Protein AF-A0AAV0MF66-F1 (afdb_monomer_lite)

Organism: NCBI:txid586396

Sequence (278 aa):
MSTVKPSSSWMAQFKPGERVEVSSNDRGFRGSWYAGTVVRREAKNPNRYVVEYDQLYADESGEKLLQETLDWVQLRPPPPPPEKKVQFKVEDEVEAFYSDGWWEGAIIADHSGGKFAVFLRGFDEEIVLEEKDLRLPVQWEPRFEQFTQGMQVEVLTDEDGLKGAWFAATIIEPSGEDKYLIEYKTLRNDDDTEFLREVIRACNIRPCPPEIIVVDGFKVWDAVDAYYNEGWWVGVIAKSVKHDNLTHRGKSRILDESAAPEASCLHLKVVLKWKTVN

Secondary structure (DSSP, 8-state):
--PPPP------PPPTT-EEEE---STTTTTEEEEEEEEEE-SS-TTEEEEEEEEEESSTTS-SEEEEEEEGGGEEPPPPPPSS-----TT-EEEEEETTEEEEEEEEEEETTTEEEEEETTTTEEEEEEGGGEEPPPP-------PPTT-EEEEE--STTTTTEEEEEEEEEE-SSSEEEEEEEEEE-TTSSSEEEEEEEGGGEEEPPP----TT-PPTT-EEEEEETTEEEEEEEEEEE---SSS---EEEE--TTT--EEEGGGEEE----PPP-

Foldseek 3Di:
DDDDDDDDDDDDDADQQAKKWFQDPDQPRHQWTFIWGFRAADPVDNQWTWTFTPQDAPDPVSPHTDIDIDGVLRIDHDDDDDPDQDDDDFQAFKQFADPRITGTWGFHDDDPPQWTWIQGPSPRDTDIDGVVRIDHDDDDQPPPDDDDFQAWKWFADPDPPRHQFTAIWTFHAADDRFWTWIFTPPDAPPVNPGTDIDIHGNLGIGGDDPPDDHPPFDDAQAFKQFDDPRTTHTWGFNDWDADPDDDGKIWTFTDDPPPTDTGISVRIDHDSPNDDDD

pLDDT: mean 75.4, std 18.62, range [24.8, 97.56]

InterPro domains:
  IPR008395 Agenet-like domain [PF05641] (17-80)
  IPR008395 Agenet-like domain [PF05641] (150-210)
  IPR014002 Agenet domain, plant type [SM00743] (12-83)
  IPR014002 Agenet domain, plant type [SM00743] (86-142)
  IPR014002 Agenet domain, plant type [SM00743] (145-213)
  IPR014002 Agenet domain, plant type [SM00743] (216-276)

Structure (mmCIF, N/CA/C/O backbone):
data_AF-A0AAV0MF66-F1
#
_entry.id   AF-A0AAV0MF66-F1
#
loop_
_atom_site.group_PDB
_atom_site.id
_atom_site.type_symbol
_atom_site.label_atom_id
_atom_site.label_alt_id
_atom_site.label_comp_id
_atom_site.label_asym_id
_atom_site.label_entity_id
_atom_site.label_seq_id
_atom_site.pdbx_PDB_ins_code
_atom_site.Cartn_x
_atom_site.Cartn_y
_atom_site.Cartn_z
_atom_site.occupancy
_atom_site.B_iso_or_equiv
_atom_site.auth_seq_id
_atom_site.auth_comp_id
_atom_site.auth_asym_id
_atom_site.auth_atom_id
_atom_site.pdbx_PDB_model_num
ATOM 1 N N . MET A 1 1 ? -6.177 -21.056 -13.686 1.00 33.53 1 MET A N 1
ATOM 2 C CA . MET A 1 1 ? -4.990 -20.221 -13.405 1.00 33.53 1 MET A CA 1
ATOM 3 C C . MET A 1 1 ? -4.577 -20.529 -11.979 1.00 33.53 1 MET A C 1
ATOM 5 O O . MET A 1 1 ? -5.437 -20.458 -11.112 1.00 33.53 1 MET A O 1
ATOM 9 N N . SER A 1 2 ? -3.346 -20.982 -11.748 1.00 24.80 2 SER A N 1
ATOM 10 C CA . SER A 1 2 ? -2.923 -21.444 -10.419 1.00 24.80 2 SER A CA 1
ATOM 11 C C . SER A 1 2 ? -2.382 -20.277 -9.603 1.00 24.80 2 SER A C 1
ATOM 13 O O . SER A 1 2 ? -1.265 -19.830 -9.845 1.00 24.80 2 SER A O 1
ATOM 15 N N . THR A 1 3 ? -3.165 -19.785 -8.646 1.00 31.72 3 THR A N 1
ATOM 16 C CA . THR A 1 3 ? -2.684 -18.839 -7.636 1.00 31.72 3 THR A CA 1
ATOM 17 C C . THR A 1 3 ? -1.872 -19.585 -6.577 1.00 31.72 3 THR A C 1
ATOM 19 O O . THR A 1 3 ? -2.299 -20.619 -6.058 1.00 31.72 3 THR A O 1
ATOM 22 N N . VAL A 1 4 ? -0.679 -19.077 -6.263 1.00 35.03 4 VAL A N 1
ATOM 23 C CA . VAL A 1 4 ? 0.149 -19.597 -5.167 1.00 35.03 4 VAL A CA 1
ATOM 24 C C . VAL A 1 4 ? -0.458 -19.106 -3.854 1.00 35.03 4 VAL A C 1
ATOM 26 O O . VAL A 1 4 ? -0.533 -17.902 -3.627 1.00 35.03 4 VAL A O 1
ATOM 29 N N . LYS A 1 5 ? -0.912 -20.024 -2.993 1.00 34.53 5 LYS A N 1
ATOM 30 C CA . LYS A 1 5 ? -1.440 -19.677 -1.665 1.00 34.53 5 LYS A CA 1
ATOM 31 C C . LYS A 1 5 ? -0.296 -19.613 -0.644 1.00 34.53 5 LYS A C 1
ATOM 33 O O . LYS A 1 5 ? 0.327 -20.650 -0.412 1.00 34.53 5 LYS A O 1
ATOM 38 N N . PRO A 1 6 ? -0.028 -18.468 0.010 1.00 34.66 6 PRO A N 1
ATOM 39 C CA . PRO A 1 6 ? 0.991 -18.397 1.051 1.00 34.66 6 PRO A CA 1
ATOM 40 C C . PRO A 1 6 ? 0.584 -19.204 2.296 1.00 34.66 6 PRO A C 1
ATOM 42 O O . PRO A 1 6 ? -0.497 -19.028 2.876 1.00 34.66 6 PRO A O 1
ATOM 45 N N . SER A 1 7 ? 1.486 -20.091 2.716 1.00 36.69 7 SER A N 1
ATOM 46 C CA . SER A 1 7 ? 1.333 -20.984 3.868 1.00 36.69 7 SER A CA 1
ATOM 47 C C . SER A 1 7 ? 2.121 -20.483 5.086 1.00 36.69 7 SER A C 1
ATOM 49 O O . SER A 1 7 ? 3.181 -21.017 5.409 1.00 36.69 7 SER A O 1
ATOM 51 N N . SER A 1 8 ? 1.575 -19.503 5.808 1.00 34.75 8 SER A N 1
ATOM 52 C CA . SER A 1 8 ? 1.937 -19.222 7.207 1.00 34.75 8 SER A CA 1
ATOM 53 C C . SER A 1 8 ? 0.800 -18.501 7.945 1.00 34.75 8 SER A C 1
ATOM 55 O O . SER A 1 8 ? 0.203 -17.566 7.412 1.00 34.75 8 SER A O 1
ATOM 57 N N . SER A 1 9 ? 0.481 -18.939 9.166 1.00 36.66 9 SER A N 1
ATOM 58 C CA . SER A 1 9 ? -0.320 -18.144 10.113 1.00 36.66 9 SER A CA 1
ATOM 59 C C . SER A 1 9 ? 0.579 -17.055 10.695 1.00 36.66 9 SER A C 1
ATOM 61 O O . SER A 1 9 ? 1.673 -17.356 11.176 1.00 36.66 9 SER A O 1
ATOM 63 N N . TRP A 1 10 ? 0.129 -15.817 10.495 1.00 33.88 10 TRP A N 1
ATOM 64 C CA . TRP A 1 10 ? 0.592 -14.517 10.989 1.00 33.88 10 TRP A CA 1
ATOM 65 C C . TRP A 1 10 ? -0.215 -13.441 10.219 1.00 33.88 10 TRP A C 1
ATOM 67 O O . TRP A 1 10 ? -0.624 -13.691 9.084 1.00 33.88 10 TRP A O 1
ATOM 77 N N . MET A 1 11 ? -0.471 -12.221 10.695 1.00 42.12 11 MET A N 1
ATOM 78 C CA . MET A 1 11 ? -0.560 -11.725 12.078 1.00 42.12 11 MET A CA 1
ATOM 79 C C . MET A 1 11 ? 0.720 -11.831 12.921 1.00 42.12 11 MET A C 1
ATOM 81 O O . MET A 1 11 ? 0.717 -12.330 14.042 1.00 42.12 11 MET A O 1
ATOM 85 N N . ALA A 1 12 ? 1.823 -11.272 12.430 1.00 49.94 12 ALA A N 1
ATOM 86 C CA . ALA A 1 12 ? 2.717 -10.557 13.326 1.00 49.94 12 ALA A CA 1
ATOM 87 C C . ALA A 1 12 ? 2.689 -9.083 12.938 1.00 49.94 12 ALA A C 1
ATOM 89 O O . ALA A 1 12 ? 2.813 -8.715 11.774 1.00 49.94 12 ALA A O 1
ATOM 90 N N . GLN A 1 13 ? 2.558 -8.245 13.955 1.00 68.94 13 GLN A N 1
ATOM 91 C CA . GLN A 1 13 ? 3.012 -6.864 13.908 1.00 68.94 13 GLN A CA 1
ATOM 92 C C . GLN A 1 13 ? 4.480 -6.870 13.468 1.00 68.94 13 GLN A C 1
ATOM 94 O O . GLN A 1 13 ? 5.275 -7.592 14.080 1.00 68.94 13 GLN A O 1
ATOM 99 N N . PHE A 1 14 ? 4.833 -6.092 12.440 1.00 79.88 14 PHE A N 1
ATOM 100 C CA . PHE A 1 14 ? 6.206 -6.061 11.938 1.00 79.88 14 PHE A CA 1
ATOM 101 C C . PHE A 1 14 ? 7.187 -5.721 13.064 1.00 79.88 14 PHE A C 1
ATOM 103 O O . PHE A 1 14 ? 6.977 -4.788 13.850 1.00 79.88 14 PHE A O 1
ATOM 110 N N . LYS A 1 15 ? 8.262 -6.495 13.162 1.00 86.62 15 LYS A N 1
ATOM 111 C CA . LYS A 1 15 ? 9.249 -6.358 14.233 1.00 86.62 15 LYS A CA 1
ATOM 112 C C . LYS A 1 15 ? 10.321 -5.333 13.847 1.00 86.62 15 LYS A C 1
ATOM 114 O O . LYS A 1 15 ? 10.618 -5.171 12.667 1.00 86.62 15 LYS A O 1
ATOM 119 N N . PRO A 1 16 ? 10.953 -4.657 14.822 1.00 93.12 16 PRO A N 1
ATOM 120 C CA . PRO A 1 16 ? 12.176 -3.901 14.567 1.00 93.12 16 PRO A CA 1
ATOM 121 C C . PRO A 1 16 ? 13.217 -4.761 13.828 1.00 93.12 16 PRO A C 1
ATOM 123 O O . PRO A 1 16 ? 13.516 -5.873 14.266 1.00 93.12 16 PRO A O 1
ATOM 126 N N . GLY A 1 17 ? 13.749 -4.251 12.717 1.00 94.38 17 GLY A N 1
ATOM 127 C CA . GLY A 1 17 ? 14.664 -4.955 11.812 1.00 94.38 17 GLY A CA 1
ATOM 128 C C . GLY A 1 17 ? 13.990 -5.804 10.724 1.00 94.38 17 GLY A C 1
ATOM 129 O O . GLY A 1 17 ? 14.691 -6.407 9.914 1.00 94.38 17 GLY A O 1
ATOM 130 N N . GLU A 1 18 ? 12.658 -5.875 10.676 1.00 93.06 18 GLU A N 1
ATOM 131 C CA . GLU A 1 18 ? 11.933 -6.605 9.634 1.00 93.06 18 GLU A CA 1
ATOM 132 C C . GLU A 1 18 ? 11.867 -5.795 8.331 1.00 93.06 18 GLU A C 1
ATOM 134 O O . GLU A 1 18 ? 11.598 -4.591 8.346 1.00 93.06 18 GLU A O 1
ATOM 139 N N . ARG A 1 19 ? 12.126 -6.455 7.195 1.00 94.19 19 ARG A N 1
ATOM 140 C CA . ARG A 1 19 ? 12.013 -5.840 5.866 1.00 94.19 19 ARG A CA 1
ATOM 141 C C . ARG A 1 19 ? 10.547 -5.714 5.480 1.00 94.19 19 ARG A C 1
ATOM 143 O O . ARG A 1 19 ? 9.772 -6.643 5.691 1.00 94.19 19 ARG A O 1
ATOM 150 N N . VAL A 1 20 ? 10.206 -4.590 4.870 1.00 92.38 20 VAL A N 1
ATOM 151 C CA . VAL A 1 20 ? 8.870 -4.270 4.366 1.00 92.38 20 VAL A CA 1
ATOM 152 C C . VAL A 1 20 ? 8.975 -3.579 3.014 1.00 92.38 20 VAL A C 1
ATOM 154 O O . VAL A 1 20 ? 10.029 -3.075 2.628 1.00 92.38 20 VAL A O 1
ATOM 157 N N . GLU A 1 21 ? 7.862 -3.535 2.302 1.00 92.44 21 GLU A N 1
ATOM 158 C CA . GLU A 1 21 ? 7.641 -2.614 1.203 1.00 92.44 21 GLU A CA 1
ATOM 159 C C . GLU A 1 21 ? 6.555 -1.612 1.600 1.00 92.44 21 GLU A C 1
ATOM 161 O O . GLU A 1 21 ? 5.562 -1.975 2.237 1.00 92.44 21 GLU A O 1
ATOM 166 N N . VAL A 1 22 ? 6.758 -0.355 1.218 1.00 90.00 22 VAL A N 1
ATOM 167 C CA . VAL A 1 22 ? 5.941 0.798 1.590 1.00 90.00 22 VAL A CA 1
ATOM 168 C C . VAL A 1 22 ? 5.209 1.345 0.371 1.00 90.00 22 VAL A C 1
ATOM 170 O O . VAL A 1 22 ? 5.852 1.707 -0.614 1.00 90.00 22 VAL A O 1
ATOM 173 N N . SER A 1 23 ? 3.888 1.491 0.459 1.00 85.19 23 SER A N 1
ATOM 174 C CA . SER A 1 23 ? 3.100 2.272 -0.499 1.00 85.19 23 SER A CA 1
ATOM 175 C C . SER A 1 23 ? 2.870 3.694 0.013 1.00 85.19 23 SER A C 1
ATOM 177 O O . SER A 1 23 ? 2.295 3.880 1.095 1.00 85.19 23 SER A O 1
ATOM 179 N N . SER A 1 24 ? 3.214 4.702 -0.790 1.00 72.31 24 SER A N 1
ATOM 180 C CA . SER A 1 24 ? 2.738 6.068 -0.552 1.00 72.31 24 SER A CA 1
ATOM 181 C C . SER A 1 24 ? 1.447 6.338 -1.329 1.00 72.31 24 SER A C 1
ATOM 183 O O . SER A 1 24 ? 1.251 5.889 -2.458 1.00 72.31 24 SER A O 1
ATOM 185 N N . ASN A 1 25 ? 0.544 7.094 -0.703 1.00 61.22 25 ASN A N 1
ATOM 186 C CA . ASN A 1 25 ? -0.670 7.600 -1.346 1.00 61.22 25 ASN A CA 1
ATOM 187 C C . ASN A 1 25 ? -0.465 8.987 -1.979 1.00 61.22 25 ASN A C 1
ATOM 189 O O . ASN A 1 25 ? -1.404 9.534 -2.578 1.00 61.22 25 ASN A O 1
ATOM 193 N N . ASP A 1 26 ? 0.744 9.541 -1.860 1.00 62.06 26 ASP A N 1
ATOM 194 C CA . ASP A 1 26 ? 1.116 10.825 -2.433 1.00 62.06 26 ASP A CA 1
ATOM 195 C C . ASP A 1 26 ? 1.091 10.785 -3.958 1.00 62.06 26 ASP A C 1
ATOM 197 O O . ASP A 1 26 ? 1.338 9.773 -4.625 1.00 62.06 26 ASP A O 1
ATOM 201 N N . ARG A 1 27 ? 0.756 11.933 -4.540 1.00 57.44 27 ARG A N 1
ATOM 202 C CA . ARG A 1 27 ? 0.659 12.077 -5.986 1.00 57.44 27 ARG A CA 1
ATOM 203 C C . ARG A 1 27 ? 2.041 11.900 -6.616 1.00 57.44 27 ARG A C 1
ATOM 205 O O . ARG A 1 27 ? 2.977 12.602 -6.261 1.00 57.44 27 ARG A O 1
ATOM 212 N N . GLY A 1 28 ? 2.125 11.005 -7.597 1.00 64.94 28 GLY A N 1
ATOM 213 C CA . GLY A 1 28 ? 3.388 10.609 -8.225 1.00 64.94 28 GLY A CA 1
ATOM 214 C C . GLY A 1 28 ? 4.026 9.367 -7.602 1.00 64.94 28 GLY A C 1
ATOM 215 O O . GLY A 1 28 ? 4.953 8.847 -8.198 1.00 64.94 28 GLY A O 1
ATOM 216 N N . PHE A 1 29 ? 3.501 8.859 -6.478 1.00 67.31 29 PHE A N 1
ATOM 217 C CA . PHE A 1 29 ? 3.945 7.615 -5.828 1.00 67.31 29 PHE A CA 1
ATOM 218 C C . PHE A 1 29 ? 2.833 6.554 -5.703 1.00 67.31 29 PHE A C 1
ATOM 220 O O . PHE A 1 29 ? 3.065 5.437 -5.251 1.00 67.31 29 PHE A O 1
ATOM 227 N N . ARG A 1 30 ? 1.604 6.865 -6.135 1.00 68.19 30 ARG A N 1
ATOM 228 C CA . ARG A 1 30 ? 0.496 5.899 -6.137 1.00 68.19 30 ARG A CA 1
ATOM 229 C C . ARG A 1 30 ? 0.779 4.718 -7.062 1.00 68.19 30 ARG A C 1
ATOM 231 O O . ARG A 1 30 ? 1.101 4.902 -8.231 1.00 68.19 30 ARG A O 1
ATOM 238 N N . GLY A 1 31 ? 0.557 3.512 -6.544 1.00 70.19 31 GLY A N 1
ATOM 239 C CA . GLY A 1 31 ? 0.809 2.266 -7.270 1.00 70.19 31 GLY A CA 1
ATOM 240 C C . GLY A 1 31 ? 2.266 1.803 -7.225 1.00 70.19 31 GLY A C 1
ATOM 241 O O . GLY A 1 31 ? 2.583 0.826 -7.905 1.00 70.19 31 GLY A O 1
ATOM 242 N N . SER A 1 32 ? 3.125 2.466 -6.437 1.00 84.12 32 SER A N 1
ATOM 243 C CA . SER A 1 32 ? 4.485 2.012 -6.156 1.00 84.12 32 SER A CA 1
ATOM 244 C C . SER A 1 32 ? 4.630 1.356 -4.784 1.00 84.12 32 SER A C 1
ATOM 246 O O . SER A 1 32 ? 3.849 1.600 -3.858 1.00 84.12 32 SER A O 1
ATOM 248 N N . TRP A 1 33 ? 5.674 0.538 -4.668 1.00 89.62 33 TRP A N 1
ATOM 249 C CA . TRP A 1 33 ? 6.116 -0.101 -3.437 1.00 89.62 33 TRP A CA 1
ATOM 250 C C . TRP A 1 33 ? 7.629 0.072 -3.268 1.00 89.62 33 TRP A C 1
ATOM 252 O O . TRP A 1 33 ? 8.415 -0.512 -4.015 1.00 89.62 33 TRP A O 1
ATOM 262 N N . TYR A 1 34 ? 8.039 0.878 -2.289 1.00 92.00 34 TYR A N 1
ATOM 263 C CA . TYR A 1 34 ? 9.443 1.151 -1.968 1.00 92.00 34 TYR A CA 1
ATOM 264 C C . TYR A 1 34 ? 9.955 0.213 -0.881 1.00 92.00 34 TYR A C 1
ATOM 266 O O . TYR A 1 34 ? 9.288 0.015 0.131 1.00 92.00 34 TYR A O 1
ATOM 274 N N . ALA A 1 35 ? 11.147 -0.352 -1.059 1.00 94.75 35 ALA A N 1
ATOM 275 C CA . ALA A 1 35 ? 11.742 -1.224 -0.052 1.00 94.75 35 ALA A CA 1
ATOM 276 C C . ALA A 1 35 ? 12.215 -0.426 1.180 1.00 94.75 35 ALA A C 1
ATOM 278 O O . ALA A 1 35 ? 12.732 0.688 1.055 1.00 94.75 35 ALA A O 1
ATOM 279 N N . GLY A 1 36 ? 12.043 -1.004 2.367 1.00 95.94 36 GLY A N 1
ATOM 280 C CA . GLY A 1 36 ? 12.482 -0.418 3.628 1.00 95.94 36 GLY A CA 1
ATOM 281 C C . GLY A 1 36 ? 12.598 -1.433 4.764 1.00 95.94 36 GLY A C 1
ATOM 282 O O . GLY A 1 36 ? 12.339 -2.632 4.612 1.00 95.94 36 GLY A O 1
ATOM 283 N N . THR A 1 37 ? 12.968 -0.930 5.937 1.00 96.88 37 THR A N 1
ATOM 284 C CA . THR A 1 37 ? 13.162 -1.697 7.169 1.00 96.88 37 THR A CA 1
ATOM 285 C C . THR A 1 37 ? 12.416 -1.040 8.328 1.00 96.88 37 THR A C 1
ATOM 287 O O . THR A 1 37 ? 12.533 0.162 8.569 1.00 96.88 37 THR A O 1
ATOM 290 N N . VAL A 1 38 ? 11.642 -1.820 9.084 1.00 96.00 38 VAL A N 1
ATOM 291 C CA . VAL A 1 38 ? 10.906 -1.319 10.252 1.00 96.00 38 VAL A CA 1
ATOM 292 C C . VAL A 1 38 ? 11.886 -0.977 11.369 1.00 96.00 38 VAL A C 1
ATOM 294 O O . VAL A 1 38 ? 12.543 -1.848 11.933 1.00 96.00 38 VAL A O 1
ATOM 297 N N . VAL A 1 39 ? 11.956 0.301 11.735 1.00 96.56 39 VAL A N 1
ATOM 298 C CA . VAL A 1 39 ? 12.796 0.799 12.830 1.00 96.56 39 VAL A CA 1
ATOM 299 C C . VAL A 1 39 ? 12.143 0.485 14.174 1.00 96.56 39 VAL A C 1
ATOM 301 O O . VAL A 1 39 ? 12.789 -0.013 15.094 1.00 96.56 39 VAL A O 1
ATOM 304 N N . ARG A 1 40 ? 10.847 0.796 14.307 1.00 93.00 40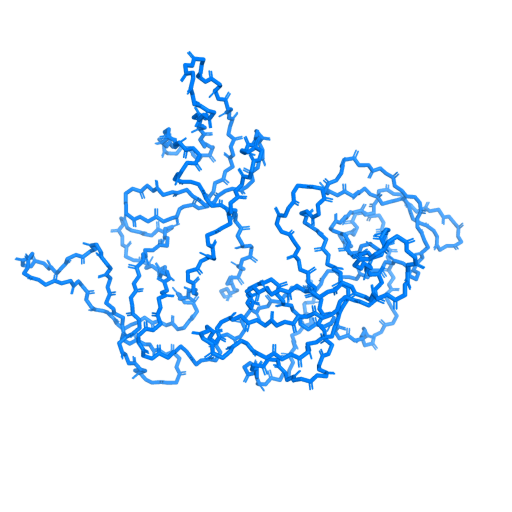 ARG A N 1
ATOM 305 C CA . ARG A 1 40 ? 10.056 0.576 15.530 1.00 93.00 40 ARG A CA 1
ATOM 306 C C . ARG A 1 40 ? 8.564 0.785 15.293 1.00 93.00 40 ARG A C 1
ATOM 308 O O . ARG A 1 40 ? 8.168 1.540 14.413 1.00 93.00 40 ARG A O 1
ATOM 315 N N . ARG A 1 41 ? 7.735 0.233 16.175 1.00 88.62 41 ARG A N 1
ATOM 316 C CA . ARG A 1 41 ? 6.319 0.613 16.309 1.00 88.62 41 ARG A CA 1
ATOM 317 C C . ARG A 1 41 ? 6.181 1.972 17.017 1.00 88.62 41 ARG A C 1
ATOM 319 O O . ARG A 1 41 ? 7.056 2.365 17.797 1.00 88.62 41 ARG A O 1
ATOM 326 N N . GLU A 1 42 ? 5.110 2.716 16.760 1.00 86.19 42 GLU A N 1
ATOM 327 C CA . GLU A 1 42 ? 4.802 3.949 17.493 1.00 86.19 42 GLU A CA 1
ATOM 328 C C . GLU A 1 42 ? 4.136 3.637 18.845 1.00 86.19 42 GLU A C 1
ATOM 330 O O . GLU A 1 42 ? 3.174 2.881 18.932 1.00 86.19 42 GLU A O 1
ATOM 335 N N . ALA A 1 43 ? 4.642 4.238 19.928 1.00 77.75 43 ALA A N 1
ATOM 336 C CA . ALA A 1 43 ? 4.164 3.954 21.286 1.00 77.75 43 ALA A CA 1
ATOM 337 C C . ALA A 1 43 ? 2.773 4.543 21.597 1.00 77.75 43 ALA A C 1
ATOM 339 O O . ALA A 1 43 ? 2.092 4.056 22.494 1.00 77.75 43 ALA A O 1
ATOM 340 N N . LYS A 1 44 ? 2.367 5.608 20.889 1.00 76.25 44 LYS A N 1
ATOM 341 C CA . LYS A 1 44 ? 1.069 6.284 21.083 1.00 76.25 44 LYS A CA 1
ATOM 342 C C . LYS A 1 44 ? -0.039 5.736 20.187 1.00 76.25 44 LYS A C 1
ATOM 344 O O . LYS A 1 44 ? -1.197 5.776 20.583 1.00 76.25 44 LYS A O 1
ATOM 349 N N . ASN A 1 45 ? 0.312 5.253 18.996 1.00 71.12 45 ASN A N 1
ATOM 350 C CA . ASN A 1 45 ? -0.618 4.640 18.061 1.00 71.12 45 ASN A CA 1
ATOM 351 C C . ASN A 1 45 ? -0.048 3.283 17.608 1.00 71.12 45 ASN A C 1
ATOM 353 O O . ASN A 1 45 ? 0.851 3.256 16.766 1.00 71.12 45 ASN A O 1
ATOM 357 N N . PRO A 1 46 ? -0.560 2.153 18.127 1.00 70.00 46 PRO A N 1
ATOM 358 C CA . PRO A 1 46 ? -0.067 0.828 17.764 1.00 70.00 46 PRO A CA 1
ATOM 359 C C . PRO A 1 46 ? -0.346 0.454 16.295 1.00 70.00 46 PRO A C 1
ATOM 361 O O . PRO A 1 46 ? 0.207 -0.533 15.811 1.00 70.00 46 PRO A O 1
ATOM 364 N N . ASN A 1 47 ? -1.149 1.220 15.558 1.00 69.38 47 ASN A N 1
ATOM 365 C CA . ASN A 1 47 ? -1.356 1.000 14.127 1.00 69.38 47 ASN A CA 1
ATOM 366 C C . ASN A 1 47 ? -0.265 1.651 13.262 1.00 69.38 47 ASN A C 1
ATOM 368 O O . ASN A 1 47 ? -0.278 1.468 12.052 1.00 69.38 47 ASN A O 1
ATOM 372 N N . ARG A 1 48 ? 0.693 2.382 13.852 1.00 81.12 48 ARG A N 1
ATOM 373 C CA . ARG A 1 48 ? 1.752 3.079 13.111 1.00 81.12 48 ARG A CA 1
ATOM 374 C C . ARG A 1 48 ? 3.143 2.528 13.395 1.00 81.12 48 ARG A C 1
ATOM 376 O O . ARG A 1 48 ? 3.467 2.118 14.513 1.00 81.12 48 ARG A O 1
ATOM 383 N N . TYR A 1 49 ? 3.981 2.568 12.369 1.00 87.88 49 TYR A N 1
ATOM 384 C CA . TYR A 1 49 ? 5.361 2.100 12.380 1.00 87.88 49 TYR A CA 1
ATOM 385 C C . TYR A 1 49 ? 6.269 3.191 11.822 1.00 87.88 49 TYR A C 1
ATOM 387 O O . TYR A 1 49 ? 5.892 3.923 10.914 1.00 87.88 49 TYR A O 1
ATOM 395 N N . VAL A 1 50 ? 7.478 3.291 12.364 1.00 94.69 50 VAL A N 1
ATOM 396 C CA . VAL A 1 50 ? 8.563 4.043 11.738 1.00 94.69 50 VAL A CA 1
ATOM 397 C C . VAL A 1 50 ? 9.329 3.084 10.846 1.00 94.69 50 VAL A C 1
ATOM 399 O O . VAL A 1 50 ? 9.828 2.069 11.339 1.00 94.69 50 VAL A O 1
ATOM 402 N N . VAL A 1 51 ? 9.418 3.411 9.563 1.00 95.81 51 VAL A N 1
ATOM 403 C CA . VAL A 1 51 ? 10.178 2.662 8.557 1.00 95.81 51 VAL A CA 1
ATOM 404 C C . VAL A 1 51 ? 11.290 3.553 8.033 1.00 95.81 51 VAL A C 1
ATOM 406 O O . VAL A 1 51 ? 11.067 4.739 7.801 1.00 95.81 51 VAL A O 1
ATOM 409 N N . GLU A 1 52 ? 12.477 2.982 7.881 1.00 96.94 52 GLU A N 1
ATOM 410 C CA . GLU A 1 52 ? 13.599 3.572 7.158 1.00 96.94 52 GLU A CA 1
ATOM 411 C C . GLU A 1 52 ? 13.600 2.996 5.741 1.00 96.94 52 GLU A C 1
ATOM 413 O O . GLU A 1 52 ? 13.561 1.776 5.580 1.00 96.94 52 GLU A O 1
ATOM 418 N N . TYR A 1 53 ? 13.571 3.848 4.721 1.00 95.31 53 TYR A N 1
ATOM 419 C CA . TYR A 1 53 ? 13.601 3.411 3.324 1.00 95.31 53 TYR A CA 1
ATOM 420 C C . TYR A 1 53 ? 15.010 2.957 2.933 1.00 95.31 53 TYR A C 1
ATOM 422 O O . TYR A 1 53 ? 15.986 3.570 3.349 1.00 95.31 53 TYR A O 1
ATOM 430 N N . ASP A 1 54 ? 15.129 1.933 2.085 1.00 93.31 54 ASP A N 1
ATOM 431 C CA . ASP A 1 54 ? 16.435 1.362 1.722 1.00 93.31 54 ASP A CA 1
ATOM 432 C C . ASP A 1 54 ? 17.242 2.256 0.753 1.00 93.31 54 ASP A C 1
ATOM 434 O O . ASP A 1 54 ? 18.467 2.163 0.709 1.00 93.31 54 ASP A O 1
ATOM 438 N N . GLN A 1 55 ? 16.562 3.091 -0.049 1.00 88.44 55 GLN A N 1
ATOM 439 C CA . GLN A 1 55 ? 17.167 3.896 -1.131 1.00 88.44 55 GLN A CA 1
ATOM 440 C C . GLN A 1 55 ? 16.620 5.336 -1.242 1.00 88.44 55 GLN A C 1
ATOM 442 O O . GLN A 1 55 ? 16.963 6.053 -2.179 1.00 88.44 55 GLN A O 1
ATOM 447 N N . LEU A 1 56 ? 15.769 5.780 -0.308 1.00 87.44 56 LEU A N 1
ATOM 448 C CA . LEU A 1 56 ? 15.311 7.176 -0.244 1.00 87.44 56 LEU A CA 1
ATOM 449 C C . LEU A 1 56 ? 16.047 7.895 0.885 1.00 87.44 56 LEU A C 1
ATOM 451 O O . LEU A 1 56 ? 16.233 7.325 1.959 1.00 87.44 56 LEU A O 1
ATOM 455 N N . TYR A 1 57 ? 16.431 9.151 0.662 1.00 89.50 57 TYR A N 1
ATOM 456 C CA . TYR A 1 57 ? 17.285 9.917 1.571 1.00 89.50 57 TYR A CA 1
ATOM 457 C C . TYR A 1 57 ? 16.553 11.125 2.167 1.00 89.50 57 TYR A C 1
ATOM 459 O O . TYR A 1 57 ? 15.702 11.739 1.527 1.00 89.50 57 TYR A O 1
ATOM 467 N N . ALA A 1 58 ? 16.881 11.455 3.416 1.00 88.69 58 ALA A N 1
ATOM 468 C CA . ALA A 1 58 ? 16.354 12.612 4.140 1.00 88.69 58 ALA A CA 1
ATOM 469 C C . ALA A 1 58 ? 17.100 13.921 3.816 1.00 88.69 58 ALA A C 1
ATOM 471 O O . ALA A 1 58 ? 16.658 14.993 4.232 1.00 88.69 58 ALA A O 1
ATOM 472 N N . ASP A 1 59 ? 18.240 13.831 3.128 1.00 88.06 59 ASP A N 1
ATOM 473 C CA . ASP A 1 59 ? 19.104 14.945 2.751 1.00 88.06 59 ASP A CA 1
ATOM 474 C C . ASP A 1 59 ? 19.642 14.790 1.321 1.00 88.06 59 ASP A C 1
ATOM 476 O O . ASP A 1 59 ? 19.724 13.689 0.779 1.00 88.06 59 ASP A O 1
ATOM 480 N N . GLU A 1 60 ? 20.025 15.916 0.713 1.00 86.94 60 GLU A N 1
ATOM 481 C CA . GLU A 1 60 ? 20.607 15.975 -0.638 1.00 86.94 60 GLU A CA 1
ATOM 482 C C . GLU A 1 60 ? 22.022 15.369 -0.708 1.00 86.94 60 GLU A C 1
ATOM 484 O O . GLU A 1 60 ? 22.524 15.088 -1.795 1.00 86.94 60 GLU A O 1
ATOM 489 N N . SER A 1 61 ? 22.678 15.169 0.440 1.00 87.88 61 SER A N 1
ATOM 490 C CA . SER A 1 61 ? 23.999 14.541 0.546 1.00 87.88 61 SER A CA 1
ATOM 491 C C . SER A 1 61 ? 23.971 13.018 0.387 1.00 87.88 61 SER A C 1
ATOM 493 O O . SER A 1 61 ? 25.009 12.430 0.091 1.00 87.88 61 SER A O 1
ATOM 495 N N . GLY A 1 62 ? 22.813 12.375 0.571 1.00 87.62 62 GLY A N 1
ATOM 496 C CA . GLY A 1 62 ? 22.691 10.918 0.548 1.00 87.62 62 GLY A CA 1
ATOM 497 C C . GLY A 1 62 ? 23.323 10.223 1.761 1.00 87.62 62 GLY A C 1
ATOM 498 O O . GLY A 1 62 ? 23.629 9.034 1.695 1.00 87.62 62 GLY A O 1
ATOM 499 N N . GLU A 1 63 ? 23.549 10.943 2.867 1.00 87.75 63 GLU A N 1
ATOM 500 C CA . GLU A 1 63 ? 24.185 10.381 4.069 1.00 87.75 63 GLU A CA 1
ATOM 501 C C . GLU A 1 63 ? 23.169 9.746 5.022 1.00 87.75 63 GLU A C 1
ATOM 503 O O . GLU A 1 63 ? 23.483 8.765 5.702 1.00 87.75 63 GLU A O 1
ATOM 508 N N . LYS A 1 64 ? 21.941 10.276 5.069 1.00 90.44 64 LYS A N 1
ATOM 509 C CA . LYS A 1 64 ? 20.879 9.777 5.942 1.00 90.44 64 LYS A CA 1
ATOM 510 C C . LYS A 1 64 ? 19.694 9.260 5.137 1.00 90.44 64 LYS A C 1
ATOM 512 O O . LYS A 1 64 ? 19.086 10.000 4.367 1.00 90.44 64 LYS A O 1
ATOM 517 N N . LEU A 1 65 ? 19.312 8.010 5.380 1.00 94.25 65 LEU A N 1
ATOM 518 C CA . LEU A 1 65 ? 18.088 7.435 4.825 1.00 94.25 65 LEU A CA 1
ATOM 519 C C . LEU A 1 65 ? 16.837 8.125 5.394 1.00 94.25 65 LEU A C 1
ATOM 521 O O . LEU A 1 65 ? 16.811 8.615 6.530 1.00 94.25 65 LEU A O 1
ATOM 525 N N . LEU A 1 66 ? 15.793 8.190 4.575 1.00 94.12 66 LEU A N 1
ATOM 526 C CA . LEU A 1 66 ? 14.501 8.745 4.945 1.00 94.12 66 LEU A CA 1
ATOM 527 C C . LEU A 1 66 ? 13.818 7.813 5.951 1.00 94.12 66 LEU A C 1
ATOM 529 O O . LEU A 1 66 ? 13.665 6.621 5.696 1.00 94.12 66 LEU A O 1
ATOM 533 N N . GLN A 1 67 ? 13.369 8.374 7.076 1.00 95.19 67 GLN A N 1
ATOM 534 C CA . GLN A 1 67 ? 12.482 7.689 8.014 1.00 95.19 67 GLN A CA 1
ATOM 535 C C . GLN A 1 67 ? 11.106 8.344 8.012 1.00 95.19 67 GLN A C 1
ATOM 537 O O . GLN A 1 67 ? 10.996 9.558 8.195 1.00 95.19 67 GLN A O 1
ATOM 542 N N . GLU A 1 68 ? 10.059 7.536 7.891 1.00 92.38 68 GLU A N 1
ATOM 543 C CA . GLU A 1 68 ? 8.672 7.996 7.873 1.00 92.38 68 GLU A CA 1
ATOM 544 C C . GLU A 1 68 ? 7.819 7.220 8.881 1.00 92.38 68 GLU A C 1
ATOM 546 O O . GLU A 1 68 ? 8.069 6.047 9.154 1.00 92.38 68 GLU A O 1
ATOM 551 N N . THR A 1 69 ? 6.817 7.883 9.473 1.00 90.94 69 THR A N 1
ATOM 552 C CA . THR A 1 69 ? 5.867 7.234 10.392 1.00 90.94 69 THR A CA 1
ATOM 553 C C . THR A 1 69 ? 4.569 6.902 9.665 1.00 90.94 69 THR A C 1
ATOM 555 O O . THR A 1 69 ? 3.651 7.723 9.591 1.00 90.94 69 THR A O 1
ATOM 558 N N . LEU A 1 70 ? 4.509 5.684 9.152 1.00 85.50 70 LEU A N 1
ATOM 559 C CA . LEU A 1 70 ? 3.469 5.177 8.266 1.00 85.50 70 LEU A CA 1
ATOM 560 C C . LEU A 1 70 ? 2.398 4.424 9.058 1.00 85.50 70 LEU A C 1
ATOM 562 O O . LEU A 1 70 ? 2.671 3.890 10.138 1.00 85.50 70 LEU A O 1
ATOM 566 N N . ASP A 1 71 ? 1.179 4.369 8.527 1.00 76.25 71 ASP A N 1
ATOM 567 C CA . ASP A 1 71 ? 0.166 3.439 9.033 1.00 76.25 71 ASP A CA 1
ATOM 568 C C . ASP A 1 71 ? 0.441 2.018 8.518 1.00 76.25 71 ASP A C 1
ATOM 570 O O . ASP A 1 71 ? 0.986 1.833 7.431 1.00 76.25 71 ASP A O 1
ATOM 574 N N . TRP A 1 72 ? 0.077 1.001 9.297 1.00 73.56 72 TRP A N 1
ATOM 575 C CA . TRP A 1 72 ? 0.307 -0.403 8.960 1.00 73.56 72 TRP A CA 1
ATOM 576 C C . TRP A 1 72 ? -0.316 -0.796 7.608 1.00 73.56 72 TRP A C 1
ATOM 578 O O . TRP A 1 72 ? 0.251 -1.648 6.932 1.00 73.56 72 TRP A O 1
ATOM 588 N N . VAL A 1 73 ? -1.415 -0.150 7.175 1.00 71.44 73 VAL A N 1
ATOM 589 C CA . VAL A 1 73 ? -2.024 -0.395 5.847 1.00 71.44 73 VAL A CA 1
ATOM 590 C C . VAL A 1 73 ? -1.090 -0.070 4.682 1.00 71.44 73 VAL A C 1
ATOM 592 O O . VAL A 1 73 ? -1.294 -0.566 3.578 1.00 71.44 73 VAL A O 1
ATOM 595 N N . GLN A 1 74 ? -0.099 0.796 4.908 1.00 78.88 74 GLN A N 1
ATOM 596 C CA . GLN A 1 74 ? 0.872 1.213 3.899 1.00 78.88 74 GLN A CA 1
ATOM 597 C C . GLN A 1 74 ? 2.045 0.237 3.789 1.00 78.88 74 GLN A C 1
ATOM 599 O O . GLN A 1 74 ? 2.934 0.459 2.972 1.00 78.88 74 GLN A O 1
ATOM 604 N N . LEU A 1 75 ? 2.079 -0.803 4.628 1.00 83.19 75 LEU A N 1
ATOM 605 C CA . LEU A 1 75 ? 3.180 -1.746 4.739 1.00 83.19 75 LEU A CA 1
ATOM 606 C C . LEU A 1 75 ? 2.742 -3.143 4.312 1.00 83.19 75 LEU A C 1
ATOM 608 O O . LEU A 1 75 ? 1.716 -3.660 4.752 1.00 83.19 75 LEU A O 1
ATOM 612 N N . ARG A 1 76 ? 3.588 -3.800 3.525 1.00 85.56 76 ARG A N 1
ATOM 613 C CA . ARG A 1 76 ? 3.503 -5.236 3.244 1.00 85.56 76 ARG A CA 1
ATOM 614 C C . ARG A 1 76 ? 4.875 -5.881 3.437 1.00 85.56 76 ARG A C 1
ATOM 616 O O . ARG A 1 76 ? 5.881 -5.191 3.287 1.00 85.56 76 ARG A O 1
ATOM 623 N N . PRO A 1 77 ? 4.975 -7.176 3.762 1.00 85.69 77 PRO A N 1
ATOM 624 C CA . PRO A 1 77 ? 6.257 -7.864 3.667 1.00 85.69 77 PRO A CA 1
ATOM 625 C C . PRO A 1 77 ? 6.709 -7.961 2.191 1.00 85.69 77 PRO A C 1
ATOM 627 O O . PRO A 1 77 ? 5.872 -7.881 1.289 1.00 85.69 77 PRO A O 1
ATOM 630 N N . PRO A 1 78 ? 8.011 -8.144 1.907 1.00 85.62 78 PRO A N 1
ATOM 631 C CA . PRO A 1 78 ? 8.496 -8.393 0.552 1.00 85.62 78 PRO A CA 1
ATOM 632 C C . PRO A 1 78 ? 7.885 -9.677 -0.030 1.00 85.62 78 PRO A C 1
ATOM 634 O O . PRO A 1 78 ? 7.645 -10.630 0.722 1.00 85.62 78 PRO A O 1
ATOM 637 N N . PRO A 1 79 ? 7.648 -9.755 -1.353 1.00 82.94 79 PRO A N 1
ATOM 638 C CA . PRO A 1 79 ? 7.087 -10.952 -1.968 1.00 82.94 79 PRO A CA 1
ATOM 639 C C . PRO A 1 79 ? 7.985 -12.172 -1.747 1.00 82.94 79 PRO A C 1
ATOM 641 O O . PRO A 1 79 ? 9.215 -12.054 -1.804 1.00 82.94 79 PRO A O 1
ATOM 644 N N . PRO A 1 80 ? 7.395 -13.359 -1.511 1.00 79.00 80 PRO A N 1
ATOM 645 C CA . PRO A 1 80 ? 8.171 -14.580 -1.389 1.00 79.00 80 PRO A CA 1
ATOM 646 C C . PRO A 1 80 ? 8.945 -14.835 -2.694 1.00 79.00 80 PRO A C 1
ATOM 648 O O . PRO A 1 80 ? 8.397 -14.609 -3.778 1.00 79.00 80 PRO A O 1
ATOM 651 N N . PRO A 1 81 ? 10.193 -15.337 -2.625 1.00 77.81 81 PRO A N 1
ATOM 652 C CA . PRO A 1 81 ? 10.929 -15.741 -3.816 1.00 77.81 81 PRO A CA 1
ATOM 653 C C . PRO A 1 81 ? 10.109 -16.743 -4.645 1.00 77.81 81 PRO A C 1
ATOM 655 O O . PRO A 1 81 ? 9.534 -17.672 -4.070 1.00 77.81 81 PRO A O 1
ATOM 658 N N . PRO A 1 82 ? 10.039 -16.592 -5.978 1.00 75.88 82 PRO A N 1
ATOM 659 C CA . PRO A 1 82 ? 9.234 -17.481 -6.803 1.00 75.88 82 PRO A CA 1
ATOM 660 C C . PRO A 1 82 ? 9.817 -18.902 -6.787 1.00 75.88 82 PRO A C 1
ATOM 662 O O . PRO A 1 82 ? 11.002 -19.102 -7.048 1.00 75.88 82 PRO A O 1
ATOM 665 N N . GLU A 1 83 ? 8.973 -19.908 -6.527 1.00 75.69 83 GLU A N 1
ATOM 666 C CA . GLU A 1 83 ? 9.381 -21.326 -6.438 1.00 75.69 83 GLU A CA 1
ATOM 667 C C . GLU A 1 83 ? 10.028 -21.870 -7.726 1.00 75.69 83 GLU A C 1
ATOM 669 O O . GLU A 1 83 ? 10.709 -22.897 -7.717 1.00 75.69 83 GLU A O 1
ATOM 674 N N . LYS A 1 84 ? 9.767 -21.212 -8.859 1.00 80.69 84 LYS A N 1
ATOM 675 C CA . LYS A 1 84 ? 10.265 -21.554 -10.194 1.00 80.69 84 LYS A CA 1
ATOM 676 C C . LYS A 1 84 ? 10.627 -20.273 -10.927 1.00 80.69 84 LYS A C 1
ATOM 678 O O . LYS A 1 84 ? 10.012 -19.235 -10.690 1.00 80.69 84 LYS A O 1
ATOM 683 N N . LYS A 1 85 ? 11.570 -20.359 -11.871 1.00 82.38 85 LYS A N 1
ATOM 684 C CA . LYS A 1 85 ? 11.866 -19.236 -12.765 1.00 82.38 85 LYS A CA 1
ATOM 685 C C . LYS A 1 85 ? 10.586 -18.833 -13.511 1.00 82.38 85 LYS A C 1
ATOM 687 O O . LYS A 1 85 ? 9.976 -19.673 -14.175 1.00 82.38 85 LYS A O 1
ATOM 692 N N . VAL A 1 86 ? 10.192 -17.569 -13.379 1.00 86.62 86 VAL A N 1
ATOM 693 C CA . VAL A 1 86 ? 9.056 -16.989 -14.103 1.00 86.62 86 VAL A CA 1
ATOM 694 C C . VAL A 1 86 ? 9.416 -16.886 -15.588 1.00 86.62 86 VAL A C 1
ATOM 696 O O . VAL A 1 86 ? 10.570 -16.658 -15.941 1.00 86.62 86 VAL A O 1
ATOM 699 N N . GLN A 1 87 ? 8.434 -17.097 -16.460 1.00 90.25 87 GLN A N 1
ATOM 700 C CA . GLN A 1 87 ? 8.540 -16.812 -17.888 1.00 90.25 87 GLN A CA 1
ATOM 701 C C . GLN A 1 87 ? 7.474 -15.776 -18.208 1.00 90.25 87 GLN A C 1
ATOM 703 O O . GLN A 1 87 ? 6.287 -16.086 -18.131 1.00 90.25 87 GLN A O 1
ATOM 708 N N . PHE A 1 88 ? 7.915 -14.558 -18.500 1.00 93.38 88 PHE A N 1
ATOM 709 C CA . PHE A 1 88 ? 7.044 -13.448 -18.857 1.00 93.38 88 PHE A CA 1
ATOM 710 C C . PHE A 1 88 ? 6.668 -13.492 -20.340 1.00 93.38 88 PHE A C 1
ATOM 712 O O . PHE A 1 88 ? 7.442 -13.963 -21.176 1.00 93.38 88 PHE A O 1
ATOM 719 N N . LYS A 1 89 ? 5.490 -12.965 -20.663 1.00 93.88 89 LYS A N 1
ATOM 720 C CA . LYS A 1 89 ? 4.977 -12.772 -22.025 1.00 93.88 89 LYS A CA 1
ATOM 721 C C . LYS A 1 89 ? 4.206 -11.452 -22.115 1.00 93.88 89 LYS A C 1
ATOM 723 O O . LYS A 1 89 ? 3.836 -10.856 -21.108 1.00 93.88 89 LYS A O 1
ATOM 728 N N . VAL A 1 90 ? 3.911 -11.026 -23.340 1.00 95.50 90 VAL A N 1
ATOM 729 C CA . VAL A 1 90 ? 2.975 -9.921 -23.595 1.00 95.50 90 VAL A CA 1
ATOM 730 C C . VAL A 1 90 ? 1.610 -10.227 -22.957 1.00 95.50 90 VAL A C 1
ATOM 732 O O . VAL A 1 90 ? 1.191 -11.386 -22.916 1.00 95.50 90 VAL A O 1
ATOM 735 N N . GLU A 1 91 ? 0.949 -9.181 -22.459 1.00 91.94 91 GLU A N 1
ATOM 736 C CA . GLU A 1 91 ? -0.286 -9.191 -21.655 1.00 91.94 91 GLU A CA 1
ATOM 737 C C . GLU A 1 91 ? -0.148 -9.704 -20.206 1.00 91.94 91 GLU A C 1
ATOM 739 O O . GLU A 1 91 ? -1.144 -9.716 -19.482 1.00 91.94 91 GLU A O 1
ATOM 744 N N . ASP A 1 92 ? 1.044 -10.091 -19.731 1.00 93.50 92 ASP A N 1
ATOM 745 C CA . ASP A 1 92 ? 1.232 -10.340 -18.295 1.00 93.50 92 ASP A CA 1
ATOM 746 C C . ASP A 1 92 ? 1.190 -9.020 -17.502 1.00 93.50 92 ASP A C 1
ATOM 748 O O . ASP A 1 92 ? 1.930 -8.074 -17.791 1.00 93.50 92 ASP A O 1
ATOM 752 N N . GLU A 1 93 ? 0.360 -8.981 -16.455 1.00 92.94 93 GLU A N 1
ATOM 753 C CA . GLU A 1 93 ? 0.461 -7.977 -15.391 1.00 92.94 93 GLU A CA 1
ATOM 754 C C . GLU A 1 93 ? 1.736 -8.236 -14.576 1.00 92.94 93 GLU A C 1
ATOM 756 O O . GLU A 1 93 ? 2.026 -9.377 -14.199 1.00 92.94 93 GLU A O 1
ATOM 761 N N . VAL A 1 94 ? 2.477 -7.174 -14.270 1.00 92.75 94 VAL A N 1
ATOM 762 C CA . VAL A 1 94 ? 3.769 -7.208 -13.578 1.00 92.75 94 VAL A CA 1
ATOM 763 C C . VAL A 1 94 ? 3.858 -6.118 -12.515 1.00 92.75 94 VAL A C 1
ATOM 765 O O . VAL A 1 94 ? 3.219 -5.072 -12.604 1.00 92.75 94 VAL A O 1
ATOM 768 N N . GLU A 1 95 ? 4.689 -6.360 -11.507 1.00 92.56 95 GLU A N 1
ATOM 769 C CA . GLU A 1 95 ? 5.306 -5.279 -10.747 1.00 92.56 95 GLU A CA 1
ATOM 770 C C . GLU A 1 95 ? 6.698 -5.028 -11.345 1.00 92.56 95 GLU A C 1
ATOM 772 O O . GLU A 1 95 ? 7.514 -5.948 -11.442 1.00 92.56 95 GLU A O 1
ATOM 777 N N . ALA A 1 96 ? 6.952 -3.796 -11.777 1.00 94.06 96 ALA A N 1
ATOM 778 C CA . ALA A 1 96 ? 8.152 -3.393 -12.503 1.00 94.06 96 ALA A CA 1
ATOM 779 C C . ALA A 1 96 ? 9.042 -2.486 -11.642 1.00 94.06 96 ALA A C 1
ATOM 781 O O . ALA A 1 96 ? 8.568 -1.489 -11.100 1.00 94.06 96 ALA A O 1
ATOM 782 N N . PHE A 1 97 ? 10.323 -2.819 -11.504 1.00 93.69 97 PHE A N 1
ATOM 783 C CA . PHE A 1 97 ? 11.279 -2.045 -10.721 1.00 93.69 97 PHE A CA 1
ATOM 784 C C . PHE A 1 97 ? 11.784 -0.840 -11.518 1.00 93.69 97 PHE A C 1
ATOM 786 O O . PHE A 1 97 ? 12.480 -0.981 -12.524 1.00 93.69 97 PHE A O 1
ATOM 793 N N . TYR A 1 98 ? 11.423 0.357 -11.064 1.00 91.62 98 TYR A N 1
ATOM 794 C CA . TYR A 1 98 ? 11.787 1.620 -11.693 1.00 91.62 98 TYR A CA 1
ATOM 795 C C . TYR A 1 98 ? 11.841 2.740 -10.649 1.00 91.62 98 TYR A C 1
ATOM 797 O O . TYR A 1 98 ? 11.023 2.773 -9.732 1.00 91.62 98 TYR A O 1
ATOM 805 N N . SER A 1 99 ? 12.796 3.668 -10.777 1.00 88.56 99 SER A N 1
ATOM 806 C CA . SER A 1 99 ? 12.978 4.784 -9.831 1.00 88.56 99 SER A CA 1
ATOM 807 C C . SER A 1 99 ? 12.912 4.339 -8.356 1.00 88.56 99 SER A C 1
ATOM 809 O O . SER A 1 99 ? 12.168 4.909 -7.557 1.00 88.56 99 SER A O 1
ATOM 811 N N . ASP A 1 100 ? 13.648 3.268 -8.037 1.00 88.31 100 ASP A N 1
ATOM 812 C CA . ASP A 1 100 ? 13.825 2.672 -6.703 1.00 88.31 100 ASP A CA 1
ATOM 813 C C . ASP A 1 100 ? 12.585 2.037 -6.043 1.00 88.31 100 ASP A C 1
ATOM 815 O O . ASP A 1 100 ? 12.663 1.575 -4.900 1.00 88.31 100 ASP A O 1
ATOM 819 N N . GLY A 1 101 ? 11.467 1.936 -6.770 1.00 90.38 101 GLY A N 1
ATOM 820 C CA . GLY A 1 101 ? 10.232 1.283 -6.327 1.00 90.38 101 GLY A CA 1
ATOM 821 C C . GLY A 1 101 ? 9.691 0.258 -7.329 1.00 90.38 101 GLY A C 1
ATOM 822 O O . GLY A 1 101 ? 10.093 0.217 -8.490 1.00 90.38 101 GLY A O 1
ATOM 823 N N . TRP A 1 102 ? 8.758 -0.580 -6.877 1.00 92.75 102 TRP A N 1
ATOM 824 C CA . TRP A 1 102 ? 8.035 -1.555 -7.704 1.00 92.75 102 TRP A CA 1
ATOM 825 C C . TRP A 1 102 ? 6.659 -1.022 -8.112 1.00 92.75 102 TRP A C 1
ATOM 827 O O . TRP A 1 102 ? 5.851 -0.725 -7.237 1.00 92.75 102 TRP A O 1
ATOM 837 N N . TRP A 1 103 ? 6.379 -0.937 -9.412 1.00 90.50 103 TRP A N 1
ATOM 838 C CA . TRP A 1 103 ? 5.203 -0.266 -9.985 1.00 90.50 103 TRP A CA 1
ATOM 839 C C . TRP A 1 103 ? 4.226 -1.226 -10.665 1.00 90.50 103 TRP A C 1
ATOM 841 O O . TRP A 1 103 ? 4.654 -2.102 -11.412 1.00 90.50 103 TRP A O 1
ATOM 851 N N . GLU A 1 104 ? 2.917 -1.023 -10.473 1.00 89.06 104 GLU A N 1
ATOM 852 C CA . GLU A 1 104 ? 1.859 -1.749 -11.203 1.00 89.06 104 GLU A CA 1
ATOM 853 C C . GLU A 1 104 ? 1.942 -1.449 -12.719 1.00 89.06 104 GLU A C 1
ATOM 855 O O . GLU A 1 104 ? 1.800 -0.297 -13.148 1.00 89.06 104 GLU A O 1
ATOM 86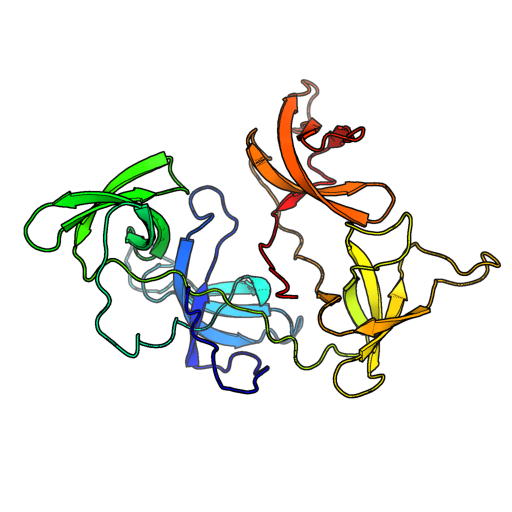0 N N . GLY A 1 105 ? 2.155 -2.479 -13.542 1.00 91.69 105 GLY A N 1
ATOM 861 C CA . GLY A 1 105 ? 2.293 -2.352 -14.995 1.00 91.69 105 GLY A CA 1
ATOM 862 C C . GLY A 1 105 ? 1.879 -3.608 -15.762 1.00 91.69 105 GLY A C 1
ATOM 863 O O . GLY A 1 105 ? 1.569 -4.639 -15.170 1.00 91.69 105 GLY A O 1
ATOM 864 N N . ALA A 1 106 ? 1.880 -3.525 -17.091 1.00 95.12 106 ALA A N 1
ATOM 865 C CA . ALA A 1 106 ? 1.597 -4.657 -17.975 1.00 95.12 106 ALA A CA 1
ATOM 866 C C . ALA A 1 106 ? 2.600 -4.717 -19.132 1.00 95.12 106 ALA A C 1
ATOM 868 O O . ALA A 1 106 ? 2.990 -3.680 -19.675 1.00 95.12 106 ALA A O 1
ATOM 869 N N . ILE A 1 107 ? 3.014 -5.924 -19.522 1.00 96.44 107 ILE A N 1
ATOM 870 C CA . ILE A 1 107 ? 3.929 -6.120 -20.652 1.00 96.44 107 ILE A CA 1
ATOM 871 C C . ILE A 1 107 ? 3.169 -5.914 -21.964 1.00 96.44 107 ILE A C 1
ATOM 873 O O . ILE A 1 107 ? 2.225 -6.646 -22.262 1.00 96.44 107 ILE A O 1
ATOM 877 N N . ILE A 1 108 ? 3.616 -4.955 -22.774 1.00 96.81 108 ILE A N 1
ATOM 878 C CA . ILE A 1 108 ? 3.001 -4.606 -24.064 1.00 96.81 108 ILE A CA 1
ATOM 879 C C . ILE A 1 108 ? 3.827 -5.056 -25.279 1.00 96.81 108 ILE A C 1
ATOM 881 O O . ILE A 1 108 ? 3.263 -5.225 -26.359 1.00 96.81 108 ILE A O 1
ATOM 885 N N . ALA A 1 109 ? 5.127 -5.333 -25.114 1.00 95.94 109 ALA A N 1
ATOM 886 C CA . ALA A 1 109 ? 5.944 -5.990 -26.139 1.00 95.94 109 ALA A CA 1
ATOM 887 C C . ALA A 1 109 ? 7.099 -6.816 -25.543 1.00 95.94 109 ALA A C 1
ATOM 889 O O . ALA A 1 109 ? 7.660 -6.472 -24.503 1.00 95.94 109 ALA A O 1
ATOM 890 N N . ASP A 1 110 ? 7.479 -7.885 -26.246 1.00 95.06 110 ASP A N 1
ATOM 891 C CA . ASP A 1 110 ? 8.707 -8.657 -26.010 1.00 95.06 110 ASP A CA 1
ATOM 892 C C . ASP A 1 110 ? 9.818 -8.127 -26.931 1.00 95.06 110 ASP A C 1
ATOM 894 O O . ASP A 1 110 ? 9.651 -8.040 -28.154 1.00 95.06 110 ASP A O 1
ATOM 898 N N . HIS A 1 111 ? 10.955 -7.769 -26.338 1.00 91.19 111 HIS A N 1
ATOM 899 C CA . HIS A 1 111 ? 12.192 -7.477 -27.041 1.00 91.19 111 HIS A CA 1
ATOM 900 C C . HIS A 1 111 ? 13.194 -8.616 -26.813 1.00 91.19 111 HIS A C 1
ATOM 902 O O . HIS A 1 111 ? 13.690 -8.851 -25.705 1.00 91.19 111 HIS A O 1
ATOM 908 N N . SER A 1 112 ? 13.571 -9.273 -27.912 1.00 83.50 112 SER A N 1
ATOM 909 C CA . SER A 1 112 ? 14.517 -10.391 -27.927 1.00 83.50 112 SER A CA 1
ATOM 910 C C . SER A 1 112 ? 15.755 -10.138 -27.055 1.00 83.50 112 SER A C 1
ATOM 912 O O . SER A 1 112 ? 16.440 -9.127 -27.227 1.00 83.50 112 SER A O 1
ATOM 914 N N . GLY A 1 113 ? 16.080 -11.093 -26.182 1.00 86.44 113 GLY A N 1
ATOM 915 C CA . GLY A 1 113 ? 17.191 -10.974 -25.230 1.00 86.44 113 GLY A CA 1
ATOM 916 C C . GLY A 1 113 ? 16.768 -10.721 -23.780 1.00 86.44 113 GLY A C 1
ATOM 917 O O . GLY A 1 113 ? 17.602 -10.294 -22.988 1.00 86.44 113 GLY A O 1
ATOM 918 N N . GLY A 1 114 ? 15.506 -10.996 -23.425 1.00 90.31 114 GLY A N 1
ATOM 919 C CA . GLY A 1 114 ? 15.010 -10.868 -22.049 1.00 90.31 114 GLY A CA 1
ATOM 920 C C . GLY A 1 114 ? 14.704 -9.425 -21.654 1.00 90.31 114 GLY A C 1
ATOM 921 O O . GLY A 1 114 ? 14.902 -9.057 -20.496 1.00 90.31 114 GLY A O 1
ATOM 922 N N . LYS A 1 115 ? 14.269 -8.608 -22.620 1.00 96.06 115 LYS A N 1
ATOM 923 C CA . LYS A 1 115 ? 13.821 -7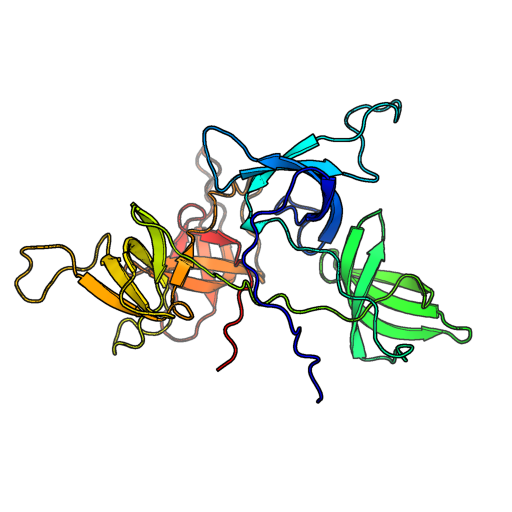.232 -22.406 1.00 96.06 115 LYS A CA 1
ATOM 924 C C . LYS A 1 115 ? 12.353 -7.110 -22.786 1.00 96.06 115 LYS A C 1
ATOM 926 O O . LYS A 1 115 ? 11.896 -7.771 -23.708 1.00 96.06 115 LYS A O 1
ATOM 931 N N . PHE A 1 116 ? 11.616 -6.258 -22.097 1.00 97.56 116 PHE A N 1
ATOM 932 C CA . PHE A 1 116 ? 10.176 -6.121 -22.286 1.00 97.56 116 PHE A CA 1
ATOM 933 C C . PHE A 1 116 ? 9.798 -4.646 -22.257 1.00 97.56 116 PHE A C 1
ATOM 935 O O . PHE A 1 116 ? 10.283 -3.916 -21.393 1.00 97.56 116 PHE A O 1
ATOM 942 N N . ALA A 1 117 ? 8.941 -4.216 -23.182 1.00 96.69 117 ALA A N 1
ATOM 943 C CA . ALA A 1 117 ? 8.255 -2.938 -23.052 1.00 96.69 117 ALA A CA 1
ATOM 944 C C . ALA A 1 117 ? 7.107 -3.117 -22.058 1.00 96.69 117 ALA A C 1
ATOM 946 O O . ALA A 1 117 ? 6.241 -3.979 -22.246 1.00 96.69 117 ALA A O 1
ATOM 947 N N . VAL A 1 118 ? 7.114 -2.316 -20.999 1.00 96.62 118 VAL A N 1
ATOM 948 C CA . VAL A 1 118 ? 6.125 -2.342 -19.926 1.00 96.62 118 VAL A CA 1
ATOM 949 C C . VAL A 1 118 ? 5.447 -0.989 -19.852 1.00 96.62 118 VAL A C 1
ATOM 951 O O . VAL A 1 118 ? 6.104 0.046 -19.771 1.00 96.62 118 VAL A O 1
ATOM 954 N N . PHE A 1 119 ? 4.121 -1.014 -19.860 1.00 94.25 119 PHE A N 1
ATOM 955 C CA . PHE A 1 119 ? 3.289 0.153 -19.630 1.00 94.25 119 PHE A CA 1
ATOM 956 C C . PHE A 1 119 ? 3.032 0.308 -18.125 1.00 94.25 119 PHE A C 1
ATOM 958 O O . PHE A 1 119 ? 2.430 -0.576 -17.507 1.00 94.25 119 PHE A O 1
ATOM 965 N N . LEU A 1 120 ? 3.498 1.409 -17.529 1.00 89.19 120 LEU A N 1
ATOM 966 C CA . LEU A 1 120 ? 3.363 1.701 -16.100 1.00 89.19 120 LEU A CA 1
ATOM 967 C C . LEU A 1 120 ? 2.047 2.439 -15.820 1.00 89.19 120 LEU A C 1
ATOM 969 O O . LEU A 1 120 ? 1.879 3.611 -16.170 1.00 89.19 120 LEU A O 1
ATOM 973 N N . ARG A 1 121 ? 1.118 1.777 -15.119 1.00 81.12 121 ARG A N 1
ATOM 974 C CA . ARG A 1 121 ? -0.253 2.282 -14.902 1.00 81.12 121 ARG A CA 1
ATOM 975 C C . ARG A 1 121 ? -0.308 3.569 -14.072 1.00 81.12 121 ARG A C 1
ATOM 977 O O . ARG A 1 121 ? -1.260 4.331 -14.207 1.00 81.12 121 ARG A O 1
ATOM 984 N N . GLY A 1 122 ? 0.686 3.805 -13.212 1.00 70.62 122 GLY A N 1
ATOM 985 C CA . GLY A 1 122 ? 0.764 4.999 -12.360 1.00 70.62 122 GLY A CA 1
ATOM 986 C C . GLY A 1 122 ? 1.150 6.289 -13.097 1.00 70.62 122 GLY A C 1
ATOM 987 O O . GLY A 1 122 ? 0.826 7.375 -12.611 1.00 70.62 122 GLY A O 1
ATOM 988 N N . PHE A 1 123 ? 1.804 6.175 -14.259 1.00 72.06 123 PHE A N 1
ATOM 989 C CA . PHE A 1 123 ? 2.358 7.312 -15.006 1.00 72.06 123 PHE A CA 1
ATOM 990 C C . PHE A 1 123 ? 1.809 7.482 -16.427 1.00 72.06 123 PHE A C 1
ATOM 992 O O . PHE A 1 123 ? 1.942 8.578 -16.961 1.00 72.06 123 PHE A O 1
ATOM 999 N N . ASP A 1 124 ? 1.157 6.461 -17.003 1.00 77.38 124 ASP A N 1
ATOM 1000 C CA . ASP A 1 124 ? 0.751 6.448 -18.425 1.00 77.38 124 ASP A CA 1
ATOM 1001 C C . ASP A 1 124 ? 1.983 6.496 -19.365 1.00 77.38 124 ASP A C 1
ATOM 1003 O O . ASP A 1 124 ? 1.987 7.151 -20.405 1.00 77.38 124 ASP A O 1
ATOM 1007 N N . GLU A 1 125 ? 3.064 5.811 -18.960 1.00 84.25 125 GLU A N 1
ATOM 1008 C CA . GLU A 1 125 ? 4.363 5.779 -19.650 1.00 84.25 125 GLU A CA 1
ATOM 1009 C C . GLU A 1 125 ? 4.786 4.349 -20.033 1.00 84.25 125 GLU A C 1
ATOM 1011 O O . GLU A 1 125 ? 4.504 3.382 -19.322 1.00 84.25 125 GLU A O 1
ATOM 1016 N N . GLU A 1 126 ? 5.503 4.224 -21.154 1.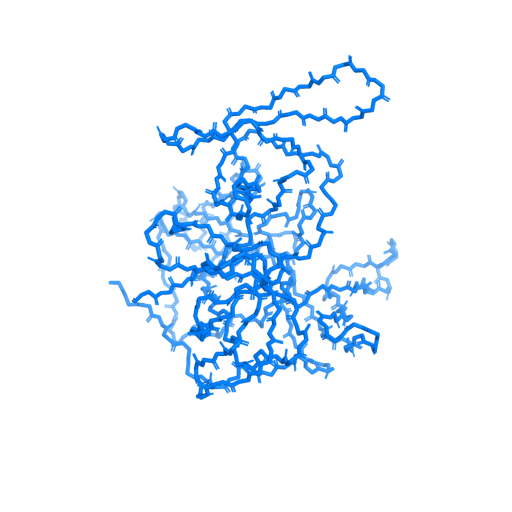00 93.06 126 GLU A N 1
ATOM 1017 C CA . GLU A 1 126 ? 6.144 2.990 -21.623 1.00 93.06 126 GLU A CA 1
ATOM 1018 C C . GLU A 1 126 ? 7.645 3.009 -21.303 1.00 93.06 126 GLU A C 1
ATOM 1020 O O . GLU A 1 126 ? 8.344 3.977 -21.608 1.00 93.06 126 GLU A O 1
ATOM 1025 N N . ILE A 1 127 ? 8.160 1.910 -20.747 1.00 94.56 127 ILE A N 1
ATOM 1026 C CA . ILE A 1 127 ? 9.587 1.728 -20.464 1.00 94.56 127 ILE A CA 1
ATOM 1027 C C . ILE A 1 127 ? 10.074 0.334 -20.870 1.00 94.56 127 ILE A C 1
ATOM 1029 O O . ILE A 1 127 ? 9.379 -0.662 -20.684 1.00 94.56 127 ILE A O 1
ATOM 1033 N N . VAL A 1 128 ? 11.300 0.249 -21.397 1.00 96.56 128 VAL A N 1
ATOM 1034 C CA . VAL A 1 128 ? 11.963 -1.030 -21.692 1.00 96.56 128 VAL A CA 1
ATOM 1035 C C . VAL A 1 128 ? 12.802 -1.473 -20.494 1.00 96.56 128 VAL A C 1
ATOM 1037 O O . VAL A 1 128 ? 13.791 -0.824 -20.154 1.00 96.56 128 VAL A O 1
ATOM 1040 N N . LEU A 1 129 ? 12.431 -2.601 -19.889 1.00 96.38 129 LEU A N 1
ATOM 1041 C CA . LEU A 1 129 ? 13.070 -3.181 -18.701 1.00 96.38 129 LEU A CA 1
ATOM 1042 C C . LEU A 1 129 ? 13.622 -4.585 -18.983 1.00 96.38 129 LEU A C 1
ATOM 1044 O O . LEU A 1 129 ? 13.225 -5.234 -19.950 1.00 96.38 129 LEU A O 1
ATOM 1048 N N . GLU A 1 130 ? 14.556 -5.057 -18.155 1.00 96.00 130 GLU A N 1
ATOM 1049 C CA . GLU A 1 130 ? 15.089 -6.424 -18.231 1.00 96.00 130 GLU A CA 1
ATOM 1050 C C . GLU A 1 130 ? 14.272 -7.393 -17.366 1.00 96.00 130 GLU A C 1
ATOM 1052 O O . GLU A 1 130 ? 13.658 -6.997 -16.383 1.00 96.00 130 GLU A O 1
ATOM 1057 N N . GLU A 1 131 ? 14.319 -8.690 -17.686 1.00 92.88 131 GLU A N 1
ATOM 1058 C CA . GLU A 1 131 ? 13.624 -9.764 -16.951 1.00 92.88 131 GLU A CA 1
ATOM 1059 C C . GLU A 1 131 ? 13.857 -9.721 -15.423 1.00 92.88 131 GLU A C 1
ATOM 1061 O O . GLU A 1 131 ? 12.976 -10.077 -14.648 1.00 92.88 131 GLU A O 1
ATOM 1066 N N . LYS A 1 132 ? 15.041 -9.261 -14.988 1.00 92.56 132 LYS A N 1
ATOM 1067 C CA . LYS A 1 132 ? 15.421 -9.107 -13.571 1.00 92.56 132 LYS A CA 1
ATOM 1068 C C . LYS A 1 132 ? 14.703 -7.964 -12.840 1.00 92.56 132 LYS A C 1
ATOM 1070 O O . LYS A 1 132 ? 14.647 -7.980 -11.615 1.00 92.56 132 LYS A O 1
ATOM 1075 N N . ASP A 1 133 ? 14.196 -6.985 -13.585 1.00 95.31 133 ASP A N 1
ATOM 1076 C CA . ASP A 1 133 ? 13.507 -5.799 -13.071 1.00 95.31 133 ASP A CA 1
ATOM 1077 C C . ASP A 1 133 ? 11.982 -5.999 -13.093 1.00 95.31 133 ASP A C 1
ATOM 1079 O O . ASP A 1 133 ? 11.229 -5.068 -12.832 1.00 95.31 133 ASP A O 1
ATOM 1083 N N . LEU A 1 134 ? 11.510 -7.213 -13.398 1.00 94.19 134 LEU A N 1
ATOM 1084 C CA . LEU A 1 134 ? 10.100 -7.588 -13.409 1.00 94.19 134 LEU A CA 1
ATOM 1085 C C . LEU A 1 134 ? 9.832 -8.690 -12.387 1.00 94.19 134 LEU A C 1
ATOM 1087 O O . LEU A 1 134 ? 10.616 -9.626 -12.221 1.00 94.19 134 LEU A O 1
ATOM 1091 N N . ARG A 1 135 ? 8.671 -8.627 -11.738 1.00 93.06 135 ARG A N 1
ATOM 1092 C CA . ARG A 1 135 ? 8.147 -9.721 -10.913 1.00 93.06 135 ARG A CA 1
ATOM 1093 C C . ARG A 1 135 ? 6.644 -9.876 -11.099 1.00 93.06 135 ARG A C 1
ATOM 1095 O O . ARG A 1 135 ? 5.953 -8.956 -11.531 1.00 93.06 135 ARG A O 1
ATOM 1102 N N . LEU A 1 136 ? 6.131 -11.056 -10.758 1.00 88.06 136 LEU A N 1
ATOM 1103 C CA . LEU A 1 136 ? 4.688 -11.286 -10.729 1.00 88.06 136 LEU A CA 1
ATOM 1104 C C . LEU A 1 136 ? 4.050 -10.456 -9.599 1.00 88.06 136 LEU A C 1
ATOM 1106 O O . LEU A 1 136 ? 4.603 -10.448 -8.495 1.00 88.06 136 LEU A O 1
ATOM 1110 N N . PRO A 1 137 ? 2.887 -9.815 -9.818 1.00 84.44 137 PRO A N 1
ATOM 1111 C CA . PRO A 1 137 ? 2.170 -9.114 -8.764 1.00 84.44 137 PRO A CA 1
ATOM 1112 C C . PRO A 1 137 ? 1.718 -10.106 -7.694 1.00 84.44 137 PRO A C 1
ATOM 1114 O O . PRO A 1 137 ? 0.949 -11.033 -7.968 1.00 84.44 137 PRO A O 1
ATOM 1117 N N . VAL A 1 138 ? 2.179 -9.912 -6.459 1.00 75.50 138 VAL A N 1
ATOM 1118 C CA . VAL A 1 138 ? 1.720 -10.707 -5.318 1.00 75.50 138 VAL A CA 1
ATOM 1119 C C . VAL A 1 138 ? 0.516 -10.016 -4.697 1.00 75.50 138 VAL A C 1
ATOM 1121 O O . VAL A 1 138 ? 0.601 -8.886 -4.220 1.00 75.50 138 VAL A O 1
ATOM 1124 N N . GLN A 1 139 ? -0.621 -10.712 -4.693 1.00 67.00 139 GLN A N 1
ATOM 1125 C CA . GLN A 1 139 ? -1.787 -10.273 -3.936 1.00 67.00 139 GLN A CA 1
ATOM 1126 C C . GLN A 1 139 ? -1.571 -10.608 -2.465 1.00 67.00 139 GLN A C 1
ATOM 1128 O O . GLN A 1 139 ? -1.466 -11.774 -2.084 1.00 67.00 139 GLN A O 1
ATOM 1133 N N . TRP A 1 140 ? -1.517 -9.565 -1.646 1.00 62.88 140 TRP A N 1
ATOM 1134 C CA . TRP A 1 140 ? -1.480 -9.691 -0.201 1.00 62.88 140 TRP A CA 1
ATOM 1135 C C . TRP A 1 140 ? -2.905 -9.671 0.324 1.00 62.88 140 TRP A C 1
ATOM 1137 O O . TRP A 1 140 ? -3.539 -8.622 0.395 1.00 62.88 140 TRP A O 1
ATOM 1147 N N . GLU A 1 141 ? -3.405 -10.846 0.693 1.00 53.47 141 GLU A N 1
ATOM 1148 C CA . GLU A 1 141 ? -4.528 -10.936 1.618 1.00 53.47 141 GLU A CA 1
ATOM 1149 C C . GLU A 1 141 ? -4.043 -10.373 2.964 1.00 53.47 141 GLU A C 1
ATOM 1151 O O . GLU A 1 141 ? -3.128 -10.962 3.555 1.00 53.47 141 GLU A O 1
ATOM 1156 N N . PRO A 1 142 ? -4.596 -9.257 3.479 1.00 48.84 142 PRO A N 1
ATOM 1157 C CA . PRO A 1 142 ? -4.333 -8.865 4.852 1.00 48.84 142 PRO A CA 1
ATOM 1158 C C . PRO A 1 142 ? -4.923 -9.947 5.757 1.00 48.84 142 PRO A C 1
ATOM 1160 O O . PRO A 1 142 ? -6.130 -9.999 5.998 1.00 48.84 142 PRO A O 1
ATOM 1163 N N . ARG A 1 143 ? -4.068 -10.841 6.264 1.00 45.91 143 ARG A N 1
ATOM 1164 C CA . ARG A 1 143 ? -4.444 -11.757 7.341 1.00 45.91 143 ARG A CA 1
ATOM 1165 C C . ARG A 1 143 ? -4.577 -10.948 8.621 1.00 45.91 143 ARG A C 1
ATOM 1167 O O . ARG A 1 143 ? -3.658 -10.883 9.436 1.00 45.91 143 ARG A O 1
ATOM 1174 N N . PHE A 1 144 ? -5.754 -10.341 8.772 1.00 52.38 144 PHE A N 1
ATOM 1175 C CA . PHE A 1 144 ? -6.296 -9.866 10.035 1.00 52.38 144 PHE A CA 1
ATOM 1176 C C . PHE A 1 144 ? -6.524 -11.062 10.964 1.00 52.38 144 PHE A C 1
ATOM 1178 O O . PHE A 1 144 ? -7.652 -11.430 11.282 1.00 52.38 144 PHE A O 1
ATOM 1185 N N . GLU A 1 145 ? -5.444 -11.668 11.449 1.00 51.38 145 GLU A N 1
ATOM 1186 C CA . GLU A 1 145 ? -5.527 -12.227 12.786 1.00 51.38 145 GLU A CA 1
ATOM 1187 C C . GLU A 1 145 ? -5.840 -11.037 13.714 1.00 51.38 145 GLU A C 1
ATOM 1189 O O . GLU A 1 145 ? -5.097 -10.055 13.737 1.00 51.38 145 GLU A O 1
ATOM 1194 N N . GLN A 1 146 ? -6.914 -11.098 14.500 1.00 63.53 146 GLN A N 1
ATOM 1195 C CA . GLN A 1 146 ? -6.817 -10.507 15.838 1.00 63.53 146 GLN A CA 1
ATOM 1196 C C . GLN A 1 146 ? -7.347 -9.070 15.983 1.00 63.53 146 GLN A C 1
ATOM 1198 O O . GLN A 1 146 ? -6.650 -8.252 16.585 1.00 63.53 146 GLN A O 1
ATOM 1203 N N . PHE A 1 147 ? -8.543 -8.724 15.486 1.00 74.94 147 PHE A N 1
ATOM 1204 C CA . PHE A 1 147 ? -9.142 -7.421 15.820 1.00 74.94 147 PHE A CA 1
ATOM 1205 C C . PHE A 1 147 ? -9.280 -7.263 17.349 1.00 74.94 147 PHE A C 1
ATOM 1207 O O . PHE A 1 147 ? -9.856 -8.117 18.024 1.00 74.94 147 PHE A O 1
ATOM 1214 N N . THR A 1 148 ? -8.749 -6.175 17.916 1.00 78.31 148 THR A N 1
ATOM 1215 C CA . THR A 1 148 ? -8.760 -5.939 19.372 1.00 78.31 148 THR A CA 1
ATOM 1216 C C . THR A 1 148 ? -9.937 -5.070 19.803 1.00 78.31 148 THR A C 1
ATOM 1218 O O . THR A 1 148 ? -10.295 -4.125 19.101 1.00 78.31 148 THR A O 1
ATOM 1221 N N . GLN A 1 149 ? -10.470 -5.314 21.003 1.00 86.50 149 GLN A N 1
ATOM 1222 C CA . GLN A 1 149 ? -11.489 -4.470 21.641 1.00 86.50 149 GLN A CA 1
ATOM 1223 C C . GLN A 1 149 ? -11.139 -2.970 21.569 1.00 86.50 149 GLN A C 1
ATOM 1225 O O . GLN A 1 149 ? -10.001 -2.567 21.813 1.00 86.50 149 GLN A O 1
ATOM 1230 N N . GLY A 1 150 ? -12.127 -2.147 21.213 1.00 83.44 150 GLY A N 1
ATOM 1231 C CA . GLY A 1 150 ? -12.007 -0.702 21.004 1.00 83.44 150 GLY A CA 1
ATOM 1232 C C . GLY A 1 150 ? -11.479 -0.284 19.625 1.00 83.44 150 GLY A C 1
ATOM 1233 O O . GLY A 1 150 ? -11.584 0.894 19.271 1.00 83.44 150 GLY A O 1
ATOM 1234 N N . MET A 1 151 ? -10.944 -1.210 18.817 1.00 83.25 151 MET A N 1
ATOM 1235 C CA . MET A 1 151 ? -10.438 -0.882 17.481 1.00 83.25 151 MET A CA 1
ATOM 1236 C C . MET A 1 151 ? -11.563 -0.351 16.587 1.00 83.25 151 MET A C 1
ATOM 1238 O O . MET A 1 151 ? -12.664 -0.899 16.541 1.00 83.25 151 MET A O 1
ATOM 1242 N N . GLN A 1 152 ? -11.261 0.735 15.880 1.00 85.94 152 GLN A N 1
ATOM 1243 C CA . GLN A 1 152 ? -12.162 1.379 14.933 1.00 85.94 152 GLN A CA 1
ATOM 1244 C C . GLN A 1 152 ? -12.027 0.694 13.572 1.00 85.94 152 GLN A C 1
ATOM 1246 O O . GLN A 1 152 ? -10.925 0.595 13.024 1.00 85.94 152 GLN A O 1
ATOM 1251 N N . VAL A 1 153 ? -13.144 0.202 13.049 1.00 85.94 153 VAL A N 1
ATOM 1252 C CA . VAL A 1 153 ? -13.202 -0.620 11.838 1.00 85.94 153 VAL A CA 1
ATOM 1253 C C . VAL A 1 153 ? -14.304 -0.133 10.899 1.00 85.94 153 VAL A C 1
ATOM 1255 O O . VAL A 1 153 ? -15.136 0.700 11.257 1.00 85.94 153 VAL A O 1
ATOM 1258 N N . GLU A 1 154 ? -14.298 -0.645 9.680 1.00 88.31 154 GLU A N 1
ATOM 1259 C CA . GLU A 1 154 ? -15.393 -0.567 8.728 1.00 88.31 154 GLU A CA 1
ATOM 1260 C C . GLU A 1 154 ? -15.816 -1.992 8.353 1.00 88.31 154 GLU A C 1
ATOM 1262 O O . GLU A 1 154 ? -14.983 -2.893 8.234 1.00 88.31 154 GLU A O 1
ATOM 1267 N N . VAL A 1 155 ? -17.117 -2.206 8.205 1.00 87.31 155 VAL A N 1
ATOM 1268 C CA . VAL A 1 155 ? -17.731 -3.533 8.175 1.00 87.31 155 VAL A CA 1
ATOM 1269 C C . VAL A 1 155 ? -18.621 -3.667 6.949 1.00 87.31 155 VAL A C 1
ATOM 1271 O O . VAL A 1 155 ? -19.448 -2.797 6.685 1.00 87.31 155 VAL A O 1
ATOM 1274 N N . LEU A 1 156 ? -18.450 -4.760 6.210 1.00 83.06 156 LEU A N 1
ATOM 1275 C CA . LEU A 1 156 ? -19.307 -5.158 5.102 1.00 83.06 156 LEU A CA 1
ATOM 1276 C C . LEU A 1 156 ? -20.409 -6.084 5.629 1.00 83.06 156 LEU A C 1
ATOM 1278 O O . LEU A 1 156 ? -20.128 -7.202 6.063 1.00 83.06 156 LEU A O 1
ATOM 1282 N N . THR A 1 157 ? -21.659 -5.638 5.557 1.00 76.19 157 THR A N 1
ATOM 1283 C CA . THR A 1 157 ? -22.829 -6.494 5.808 1.00 76.19 157 THR A CA 1
ATOM 1284 C C . THR A 1 157 ? -23.358 -7.080 4.494 1.00 76.19 157 THR A C 1
ATOM 1286 O O . THR A 1 157 ? -23.237 -6.469 3.427 1.00 76.19 157 THR A O 1
ATOM 1289 N N . ASP A 1 158 ? -23.903 -8.295 4.556 1.00 69.19 158 ASP A N 1
ATOM 1290 C CA . ASP A 1 158 ? -24.631 -8.945 3.466 1.00 69.19 158 ASP A CA 1
ATOM 1291 C C . ASP A 1 158 ? -26.152 -8.708 3.525 1.00 69.19 158 ASP A C 1
ATOM 1293 O O . ASP A 1 158 ? -26.867 -9.193 2.647 1.00 69.19 158 ASP A O 1
ATOM 1297 N N . GLU A 1 159 ? -26.625 -7.913 4.493 1.00 73.31 159 GLU A N 1
ATOM 1298 C CA . GLU A 1 159 ? -28.029 -7.532 4.665 1.00 73.31 159 GLU A CA 1
ATOM 1299 C C . GLU A 1 159 ? -28.606 -6.782 3.446 1.00 73.31 159 GLU A C 1
ATOM 1301 O O . GLU A 1 159 ? -27.983 -5.887 2.852 1.00 73.31 159 GLU A O 1
ATOM 1306 N N . ASP A 1 160 ? -29.833 -7.151 3.068 1.00 67.00 160 ASP A N 1
ATOM 1307 C CA . ASP A 1 160 ? -30.537 -6.581 1.921 1.00 67.00 160 ASP A CA 1
ATOM 1308 C C . ASP A 1 160 ? -30.814 -5.081 2.127 1.00 67.00 160 ASP A C 1
ATOM 1310 O O . ASP A 1 160 ? -31.512 -4.667 3.047 1.00 67.00 160 ASP A O 1
ATOM 1314 N N . GLY A 1 161 ? -30.277 -4.253 1.226 1.00 66.19 161 GLY A N 1
ATOM 1315 C CA . GLY A 1 161 ? -30.355 -2.788 1.292 1.00 66.19 161 GLY A CA 1
ATOM 1316 C C . GLY A 1 161 ? -29.091 -2.104 1.826 1.00 66.19 161 GLY A C 1
ATOM 1317 O O . GLY A 1 161 ? -28.880 -0.931 1.523 1.00 66.19 161 GLY A O 1
ATOM 1318 N N . LEU A 1 162 ? -28.216 -2.833 2.528 1.00 65.94 162 LEU A N 1
ATOM 1319 C CA . LEU A 1 162 ? -26.911 -2.345 3.007 1.00 65.94 162 LEU A CA 1
ATOM 1320 C C . LEU A 1 162 ? -25.720 -2.975 2.256 1.00 65.94 162 LEU A C 1
ATOM 1322 O O . LEU A 1 162 ? -24.613 -2.432 2.237 1.00 65.94 162 LEU A O 1
ATOM 1326 N N . LYS A 1 163 ? -25.958 -4.101 1.580 1.00 68.56 163 LYS A N 1
ATOM 1327 C CA . LYS A 1 163 ? -24.994 -4.823 0.746 1.00 68.56 163 LYS A CA 1
ATOM 1328 C C . LYS A 1 163 ? -24.238 -3.931 -0.249 1.00 68.56 163 LYS A C 1
ATOM 1330 O O . LYS A 1 163 ? -24.832 -3.290 -1.113 1.00 68.56 163 LYS A O 1
ATOM 1335 N N . GLY A 1 164 ? -22.907 -4.012 -0.199 1.00 67.12 164 GLY A N 1
ATOM 1336 C CA . GLY A 1 164 ? -21.988 -3.327 -1.120 1.00 67.12 164 GLY A CA 1
ATOM 1337 C C . GLY A 1 164 ? -21.248 -2.132 -0.514 1.00 67.12 164 GLY A C 1
ATOM 1338 O O . GLY A 1 164 ? -20.304 -1.640 -1.134 1.00 67.12 164 GLY A O 1
ATOM 1339 N N . ALA A 1 165 ? -21.614 -1.716 0.701 1.00 76.62 165 ALA A N 1
ATOM 1340 C CA . ALA A 1 165 ? -20.972 -0.621 1.418 1.00 76.62 165 ALA A CA 1
ATOM 1341 C C . ALA A 1 165 ? -20.243 -1.081 2.687 1.00 76.62 165 ALA A C 1
ATOM 1343 O O . ALA A 1 165 ? -20.599 -2.084 3.306 1.00 76.62 165 ALA A O 1
ATOM 1344 N N . TRP A 1 166 ? -19.237 -0.306 3.095 1.00 84.19 166 TRP A N 1
ATOM 1345 C CA . TRP A 1 166 ? -18.505 -0.504 4.345 1.00 84.19 166 TRP A CA 1
ATOM 1346 C C . TRP A 1 166 ? -18.961 0.503 5.408 1.00 84.19 166 TRP A C 1
ATOM 1348 O O . TRP A 1 166 ? -18.725 1.704 5.267 1.00 84.19 166 TRP A O 1
ATOM 1358 N N . PHE A 1 167 ? -19.587 0.032 6.485 1.00 86.38 167 PHE A N 1
ATOM 1359 C CA . PHE A 1 167 ? -20.142 0.866 7.560 1.00 86.38 167 PHE A CA 1
ATOM 1360 C C . PHE A 1 167 ? -19.169 0.987 8.726 1.00 86.38 167 PHE A C 1
ATOM 1362 O O . PHE A 1 167 ? -18.556 0.005 9.138 1.00 86.38 167 PHE A O 1
ATOM 1369 N N . ALA A 1 168 ? -19.012 2.185 9.287 1.00 89.56 168 ALA A N 1
ATOM 1370 C CA . ALA A 1 168 ? -18.073 2.392 10.384 1.00 89.56 168 ALA A CA 1
ATOM 1371 C C . ALA A 1 168 ? -18.583 1.757 11.692 1.00 89.56 168 ALA A C 1
ATOM 1373 O O . ALA A 1 168 ? -19.728 1.974 12.089 1.00 89.56 168 ALA A O 1
ATOM 1374 N N . ALA A 1 169 ? -17.714 1.028 12.392 1.00 92.38 169 ALA A N 1
ATOM 1375 C CA . ALA A 1 169 ? -18.028 0.310 13.625 1.00 92.38 169 ALA A CA 1
ATOM 1376 C C . ALA A 1 169 ? -16.850 0.311 14.621 1.00 92.38 169 ALA A C 1
ATOM 1378 O O . ALA A 1 169 ? -15.744 0.778 14.324 1.00 92.38 169 ALA A O 1
ATOM 1379 N N . THR A 1 170 ? -17.100 -0.218 15.816 1.00 91.56 170 THR A N 1
ATOM 1380 C CA . THR A 1 170 ? -16.108 -0.483 16.865 1.00 91.56 170 THR A CA 1
ATOM 1381 C C . THR A 1 170 ? -16.117 -1.969 17.211 1.00 91.56 170 THR A C 1
ATOM 1383 O O . THR A 1 170 ? -17.181 -2.555 17.393 1.00 91.56 170 THR A O 1
ATOM 1386 N N . ILE A 1 171 ? -14.939 -2.578 17.341 1.00 92.44 171 ILE A N 1
ATOM 1387 C CA . ILE A 1 171 ? -14.792 -3.950 17.845 1.00 92.44 171 ILE A CA 1
ATOM 1388 C C . ILE A 1 171 ? -15.112 -3.966 19.343 1.00 92.44 171 ILE A C 1
ATOM 1390 O O . ILE A 1 171 ? -14.434 -3.292 20.122 1.00 92.44 171 ILE A O 1
ATOM 1394 N N . ILE A 1 172 ? -16.109 -4.746 19.758 1.00 94.75 172 ILE A N 1
ATOM 1395 C CA . ILE A 1 172 ? -16.479 -4.907 21.169 1.00 94.75 172 ILE A CA 1
ATOM 1396 C C . ILE A 1 172 ? -15.687 -6.058 21.789 1.00 94.75 172 ILE A C 1
ATOM 1398 O O . ILE A 1 172 ? -14.950 -5.833 22.745 1.00 94.75 172 ILE A O 1
ATOM 1402 N N . GLU A 1 173 ? -15.771 -7.263 21.223 1.00 90.44 173 GLU A N 1
ATOM 1403 C CA . GLU A 1 173 ? -15.037 -8.442 21.708 1.00 90.44 173 GLU A CA 1
ATOM 1404 C C . GLU A 1 173 ? -14.933 -9.557 20.645 1.00 90.44 173 GLU A C 1
ATOM 1406 O O . GLU A 1 173 ? -15.756 -9.612 19.726 1.00 90.44 173 GLU A O 1
ATOM 1411 N N . PRO A 1 174 ? -13.944 -10.468 20.737 1.00 87.50 174 PRO A N 1
ATOM 1412 C CA . PRO A 1 174 ? -13.918 -11.694 19.938 1.00 87.50 174 PRO A CA 1
ATOM 1413 C C . PRO A 1 174 ? -15.106 -12.612 20.263 1.00 87.50 174 PRO A C 1
ATOM 1415 O O . PRO A 1 174 ? -15.462 -12.795 21.424 1.00 87.50 174 PRO A O 1
ATOM 1418 N N . SER A 1 175 ? -15.682 -13.246 19.242 1.00 87.62 175 SER A N 1
ATOM 1419 C CA . SER A 1 175 ? -16.870 -14.109 19.340 1.00 87.62 175 SER A CA 1
ATOM 1420 C C . SER A 1 175 ? -16.633 -15.475 18.668 1.00 87.62 175 SER A C 1
ATOM 1422 O O . SER A 1 175 ? -17.435 -15.973 17.875 1.00 87.62 175 SER A O 1
ATOM 1424 N N . GLY A 1 176 ? -15.470 -16.070 18.948 1.00 78.81 176 GLY A N 1
ATOM 1425 C CA . GLY A 1 176 ? -14.965 -17.300 18.325 1.00 78.81 176 GLY A CA 1
ATOM 1426 C C . GLY A 1 176 ? -13.604 -17.090 17.652 1.00 78.81 176 GLY A C 1
ATOM 1427 O O . GLY A 1 176 ? -12.933 -16.096 17.910 1.00 78.81 176 GLY A O 1
ATOM 1428 N N . GLU A 1 177 ? -13.191 -18.027 16.793 1.00 69.69 177 GLU A N 1
ATOM 1429 C CA . GLU A 1 177 ? -11.880 -17.978 16.114 1.00 69.69 177 GLU A CA 1
ATOM 1430 C C . GLU A 1 177 ? -11.814 -16.964 14.951 1.00 69.69 177 GLU A C 1
ATOM 1432 O O . GLU A 1 177 ? -10.762 -16.382 14.711 1.00 69.69 177 GLU A O 1
ATOM 1437 N N . ASP A 1 178 ? -12.932 -16.746 14.245 1.00 75.81 178 ASP A N 1
ATOM 1438 C CA . ASP A 1 178 ? -13.039 -15.963 12.991 1.00 75.81 178 ASP A CA 1
ATOM 1439 C C . ASP A 1 178 ? -14.201 -14.944 13.045 1.00 75.81 178 ASP A C 1
ATOM 1441 O O . ASP A 1 178 ? -14.818 -14.606 12.035 1.00 75.81 178 ASP A O 1
ATOM 1445 N N . LYS A 1 179 ? -14.597 -14.504 14.246 1.00 85.69 179 LYS A N 1
ATOM 1446 C CA . LYS A 1 179 ? -15.779 -13.650 14.452 1.00 85.69 179 LYS A CA 1
ATOM 1447 C C . LYS A 1 179 ? -15.578 -12.643 15.574 1.00 85.69 179 LYS A C 1
ATOM 1449 O O . LYS A 1 179 ? -14.911 -12.943 16.562 1.00 85.69 179 LYS A O 1
ATOM 1454 N N . TYR A 1 180 ? -16.233 -11.493 15.455 1.00 90.56 180 TYR A N 1
ATOM 1455 C CA . TYR A 1 180 ? -16.193 -10.403 16.427 1.00 90.56 180 TYR A CA 1
ATOM 1456 C C . TYR A 1 180 ? -17.591 -9.848 16.650 1.00 90.56 180 TYR A C 1
ATOM 1458 O O . TYR A 1 180 ? -18.333 -9.649 15.690 1.00 90.56 180 TYR A O 1
ATOM 1466 N N . LEU A 1 181 ? -17.929 -9.566 17.906 1.00 94.19 181 LEU A N 1
ATOM 1467 C CA . LEU A 1 181 ? -19.033 -8.675 18.223 1.00 94.19 181 LEU A CA 1
ATOM 1468 C C . LEU A 1 181 ? -18.581 -7.246 17.901 1.00 94.19 181 LEU A C 1
ATOM 1470 O O . LEU A 1 181 ? -17.561 -6.785 18.424 1.00 94.19 181 LEU A O 1
ATOM 1474 N N . ILE A 1 182 ? -19.328 -6.559 17.045 1.00 94.12 182 ILE A N 1
ATOM 1475 C CA . ILE A 1 182 ? -19.105 -5.157 16.686 1.00 94.12 182 ILE A CA 1
ATOM 1476 C C . ILE A 1 182 ? -20.290 -4.297 17.115 1.00 94.12 182 ILE A C 1
ATOM 1478 O O . ILE A 1 182 ? -21.377 -4.811 17.360 1.00 94.12 182 ILE A O 1
ATOM 1482 N N . GLU A 1 183 ? -20.069 -2.990 17.212 1.00 94.69 183 GLU A N 1
ATOM 1483 C CA . GLU A 1 183 ? -21.105 -1.968 17.387 1.00 94.69 183 GLU A CA 1
ATOM 1484 C C . GLU A 1 183 ? -20.954 -0.931 16.271 1.00 94.69 183 GLU A C 1
ATOM 1486 O O . GLU A 1 183 ? -19.886 -0.322 16.134 1.00 94.69 183 GLU A O 1
ATOM 1491 N N . TYR A 1 184 ? -21.987 -0.746 15.448 1.00 92.69 184 TYR A N 1
ATOM 1492 C CA . TYR A 1 184 ? -21.977 0.258 14.382 1.00 92.69 184 TYR A CA 1
ATOM 1493 C C . TYR A 1 184 ? -22.038 1.680 14.956 1.00 92.69 184 TYR A C 1
ATOM 1495 O O . TYR A 1 184 ? -22.611 1.924 16.012 1.00 92.69 184 TYR A O 1
ATOM 1503 N N . LYS A 1 185 ? -21.455 2.653 14.250 1.00 90.12 185 LYS A N 1
ATOM 1504 C CA . LYS A 1 185 ? -21.409 4.057 14.704 1.00 90.12 185 LYS A CA 1
ATOM 1505 C C . LYS A 1 185 ? -22.650 4.877 14.365 1.00 90.12 185 LYS A C 1
ATOM 1507 O O . LYS A 1 185 ? -22.807 5.970 14.906 1.00 90.12 185 LYS A O 1
ATOM 1512 N N . THR A 1 186 ? -23.462 4.409 13.424 1.00 85.44 186 THR A N 1
ATOM 1513 C CA . THR A 1 186 ? -24.607 5.155 12.882 1.00 85.44 186 THR A CA 1
ATOM 1514 C C . THR A 1 186 ? -25.869 4.298 12.852 1.00 85.44 186 THR A C 1
ATOM 1516 O O . THR A 1 186 ? -26.908 4.760 13.316 1.00 85.44 186 THR A O 1
ATOM 1519 N N . LEU A 1 187 ? -25.753 3.031 12.428 1.00 86.50 187 LEU A N 1
ATOM 1520 C CA . LEU A 1 187 ? -26.863 2.077 12.410 1.00 86.50 187 LEU A CA 1
ATOM 1521 C C . LEU A 1 187 ? -27.421 1.820 13.820 1.00 86.50 187 LEU A C 1
ATOM 1523 O O . LEU A 1 187 ? -26.685 1.703 14.807 1.00 86.50 187 LEU A O 1
ATOM 1527 N N . ARG A 1 188 ? -28.747 1.722 13.889 1.00 88.12 188 ARG A N 1
ATOM 1528 C CA . ARG A 1 188 ? -29.566 1.569 15.097 1.00 88.12 188 ARG A CA 1
ATOM 1529 C C . ARG A 1 188 ? -30.225 0.194 15.129 1.00 88.12 188 ARG A C 1
ATOM 1531 O O . ARG A 1 188 ? -30.381 -0.432 14.086 1.00 88.12 188 ARG A O 1
ATOM 1538 N N . ASN A 1 189 ? -30.600 -0.269 16.317 1.00 87.75 189 ASN A N 1
ATOM 1539 C CA . ASN A 1 189 ? -31.479 -1.433 16.455 1.00 87.75 189 ASN A CA 1
ATOM 1540 C C . ASN A 1 189 ? -32.923 -1.114 16.012 1.00 87.75 189 ASN A C 1
ATOM 1542 O O . ASN A 1 189 ? -33.291 0.054 15.895 1.00 87.75 189 ASN A O 1
ATOM 1546 N N . ASP A 1 190 ? -33.750 -2.150 15.828 1.00 85.44 190 ASP A N 1
ATOM 1547 C CA . ASP A 1 190 ? -35.153 -2.041 15.377 1.00 85.44 190 ASP A CA 1
ATOM 1548 C C . ASP A 1 190 ? -36.014 -1.063 16.205 1.00 85.44 190 ASP A C 1
ATOM 1550 O O . ASP A 1 190 ? -36.947 -0.455 15.682 1.00 85.44 190 ASP A O 1
ATOM 1554 N N . ASP A 1 191 ? -35.695 -0.903 17.495 1.00 89.81 191 ASP A N 1
ATOM 1555 C CA . ASP A 1 191 ? -36.401 -0.022 18.435 1.00 89.81 191 ASP A CA 1
ATOM 1556 C C . ASP A 1 191 ? -35.871 1.437 18.454 1.00 89.81 191 ASP A C 1
ATOM 1558 O O . ASP A 1 191 ? -36.403 2.261 19.199 1.00 89.81 191 ASP A O 1
ATOM 1562 N N . ASP A 1 192 ? -34.817 1.764 17.690 1.00 86.44 192 ASP A N 1
ATOM 1563 C CA . ASP A 1 192 ? -34.091 3.057 17.683 1.00 86.44 192 ASP A CA 1
ATOM 1564 C C . ASP A 1 192 ? -33.615 3.528 19.081 1.00 86.44 192 ASP A C 1
ATOM 1566 O O . ASP A 1 192 ? -33.542 4.718 19.394 1.00 86.44 192 ASP A O 1
ATOM 1570 N N . THR A 1 193 ? -33.285 2.578 19.963 1.00 87.94 193 THR A N 1
ATOM 1571 C CA . THR A 1 193 ? -32.852 2.853 21.346 1.00 87.94 193 THR A CA 1
ATOM 1572 C C . THR A 1 193 ? -31.337 2.833 21.520 1.00 87.94 193 THR A C 1
ATOM 1574 O O . THR A 1 193 ? -30.794 3.621 22.297 1.00 87.94 193 THR A O 1
ATOM 1577 N N . GLU A 1 194 ? -30.644 1.950 20.802 1.00 92.62 194 GLU A N 1
ATOM 1578 C CA . GLU A 1 194 ? -29.210 1.693 20.948 1.00 92.62 194 GLU A CA 1
ATOM 1579 C C . GLU A 1 194 ? -28.533 1.579 19.573 1.00 92.62 194 GLU A C 1
ATOM 1581 O O . GLU A 1 194 ? -29.184 1.483 18.532 1.00 92.62 194 GLU A O 1
ATOM 1586 N N . PHE A 1 195 ? -27.201 1.642 19.542 1.00 92.56 195 PHE A N 1
ATOM 1587 C CA . PHE A 1 195 ? -26.453 1.343 18.319 1.00 92.56 195 PHE A CA 1
ATOM 1588 C C . PHE A 1 195 ? -26.506 -0.156 18.014 1.00 92.56 195 PHE A C 1
ATOM 1590 O O . PHE A 1 195 ? -26.413 -0.985 18.921 1.00 92.56 195 PHE A O 1
ATOM 1597 N N . LEU A 1 196 ? -26.653 -0.500 16.734 1.00 91.88 196 LEU A N 1
ATOM 1598 C CA . LEU A 1 196 ? -26.765 -1.886 16.292 1.00 91.88 196 LEU A CA 1
ATOM 1599 C C . LEU A 1 196 ? -25.481 -2.663 16.621 1.00 91.88 196 LEU A C 1
ATOM 1601 O O . LEU A 1 196 ? -24.370 -2.201 16.340 1.00 91.88 196 LEU A O 1
ATOM 1605 N N . ARG A 1 197 ? -25.644 -3.858 17.200 1.00 93.94 197 ARG A N 1
ATOM 1606 C CA . ARG A 1 197 ? -24.552 -4.781 17.525 1.00 93.94 197 ARG A CA 1
ATOM 1607 C C . ARG A 1 197 ? -24.750 -6.126 16.857 1.00 93.94 197 ARG A C 1
ATOM 1609 O O . ARG A 1 197 ? -25.798 -6.742 17.017 1.00 93.94 197 ARG A O 1
ATOM 1616 N N . GLU A 1 198 ? -23.710 -6.613 16.191 1.00 92.00 198 GLU A N 1
ATOM 1617 C CA . GLU A 1 198 ? -23.766 -7.849 15.408 1.00 92.00 198 GLU A CA 1
ATOM 1618 C C . GLU A 1 198 ? -22.489 -8.674 15.544 1.00 92.00 198 GLU A C 1
ATOM 1620 O O . GLU A 1 198 ? -21.416 -8.149 15.845 1.00 92.00 198 GLU A O 1
ATOM 1625 N N . VAL A 1 199 ? -22.598 -9.983 15.299 1.00 92.44 199 VAL A N 1
ATOM 1626 C CA . VAL A 1 199 ? -21.447 -10.892 15.269 1.00 92.44 199 VAL A CA 1
ATOM 1627 C C . VAL A 1 199 ? -21.008 -11.108 13.825 1.00 92.44 199 VAL A C 1
ATOM 1629 O O . VAL A 1 199 ? -21.576 -11.930 13.104 1.00 92.44 199 VAL A O 1
ATOM 1632 N N . ILE A 1 200 ? -19.958 -10.399 13.422 1.00 87.50 200 ILE A N 1
ATOM 1633 C CA . ILE A 1 200 ? -19.471 -10.362 12.043 1.00 87.50 200 ILE A CA 1
ATOM 1634 C C . ILE A 1 200 ? -18.194 -11.194 11.893 1.00 87.50 200 ILE A C 1
ATOM 1636 O O . ILE A 1 200 ? -17.374 -11.290 12.809 1.00 87.50 200 ILE A O 1
ATOM 1640 N N . ARG A 1 201 ? -18.028 -11.834 10.730 1.00 80.44 201 ARG A N 1
ATOM 1641 C CA . ARG A 1 201 ? -16.835 -12.626 10.393 1.00 80.44 201 ARG A CA 1
ATOM 1642 C C . ARG A 1 201 ? -15.631 -11.734 10.110 1.00 80.44 201 ARG A C 1
ATOM 1644 O O . ARG A 1 201 ? -15.800 -10.683 9.501 1.00 80.44 201 ARG A O 1
ATOM 1651 N N . ALA A 1 202 ? -14.419 -12.174 10.452 1.00 76.31 202 ALA A N 1
ATOM 1652 C CA . ALA A 1 202 ? -13.202 -11.378 10.253 1.00 76.31 202 ALA A CA 1
ATOM 1653 C C . ALA A 1 202 ? -13.005 -10.939 8.788 1.00 76.31 202 ALA A C 1
ATOM 1655 O O . ALA A 1 202 ? -12.588 -9.813 8.536 1.00 76.31 202 ALA A O 1
ATOM 1656 N N . CYS A 1 203 ? -13.379 -11.788 7.823 1.00 71.44 203 CYS A N 1
ATOM 1657 C CA . CYS A 1 203 ? -13.332 -11.481 6.388 1.00 71.44 203 CYS A CA 1
ATOM 1658 C C . CYS A 1 203 ? -14.213 -10.294 5.955 1.00 71.44 203 CYS A C 1
ATOM 1660 O O . CYS A 1 203 ? -13.945 -9.681 4.926 1.00 71.44 203 CYS A O 1
ATOM 1662 N N . ASN A 1 204 ? -15.244 -9.962 6.733 1.00 80.12 204 ASN A N 1
ATOM 1663 C CA . ASN A 1 204 ? -16.176 -8.868 6.467 1.00 80.12 204 ASN A CA 1
ATOM 1664 C C . ASN A 1 204 ? -15.800 -7.584 7.227 1.00 80.12 204 ASN A C 1
ATOM 1666 O O . ASN A 1 204 ? -16.554 -6.615 7.216 1.00 80.12 204 ASN A O 1
ATOM 1670 N N . ILE A 1 205 ? -14.645 -7.557 7.894 1.00 80.06 205 ILE A N 1
ATOM 1671 C CA . ILE A 1 205 ? -14.167 -6.417 8.672 1.00 80.06 205 ILE A CA 1
ATOM 1672 C C . ILE A 1 205 ? -12.841 -5.948 8.069 1.00 80.06 205 ILE A C 1
ATOM 1674 O O . ILE A 1 205 ? -11.928 -6.739 7.844 1.00 80.06 205 ILE A O 1
ATOM 1678 N N . ARG A 1 206 ? -12.711 -4.640 7.847 1.00 80.38 206 ARG A N 1
ATOM 1679 C CA . ARG A 1 206 ? -11.436 -3.969 7.562 1.00 80.38 206 ARG A CA 1
ATOM 1680 C C . ARG A 1 206 ? -11.213 -2.879 8.614 1.00 80.38 206 ARG A C 1
ATOM 1682 O O . ARG A 1 206 ? -12.182 -2.262 9.039 1.00 80.38 206 ARG A O 1
ATOM 1689 N N . PRO A 1 207 ? -9.992 -2.583 9.077 1.00 73.81 207 PRO A N 1
ATOM 1690 C CA . PRO A 1 207 ? -9.768 -1.390 9.889 1.00 73.81 207 PRO A CA 1
ATOM 1691 C C . PRO A 1 207 ? -10.081 -0.134 9.070 1.00 73.81 207 PRO A C 1
ATOM 1693 O O . PRO A 1 207 ? -9.994 -0.153 7.840 1.00 73.81 207 PRO A O 1
ATOM 1696 N N . CYS A 1 208 ? -10.451 0.960 9.744 1.00 72.38 208 CYS A N 1
ATOM 1697 C CA . CYS A 1 208 ? -10.708 2.221 9.051 1.00 72.38 208 CYS A CA 1
ATOM 1698 C C . CYS A 1 208 ? -9.480 2.625 8.210 1.00 72.38 208 CYS A C 1
ATOM 1700 O O . CYS A 1 208 ? -8.380 2.687 8.768 1.00 72.38 208 CYS A O 1
ATOM 1702 N N . PRO A 1 209 ? -9.640 2.950 6.912 1.00 63.03 209 PRO A N 1
ATOM 1703 C CA . PRO A 1 209 ? -8.590 3.592 6.138 1.00 63.03 209 PRO A CA 1
ATOM 1704 C C . PRO A 1 209 ? -8.109 4.853 6.871 1.00 63.03 209 PRO A C 1
ATOM 1706 O O . PRO A 1 209 ? -8.960 5.628 7.329 1.00 63.03 209 PRO A O 1
ATOM 1709 N N . PRO A 1 210 ? -6.789 5.083 6.993 1.00 58.75 210 PRO A N 1
ATOM 1710 C CA . PRO A 1 210 ? -6.266 6.300 7.597 1.00 58.75 210 PRO A CA 1
ATOM 1711 C C . PRO A 1 210 ? -6.758 7.540 6.838 1.00 58.75 210 PRO A C 1
ATOM 1713 O O . PRO A 1 210 ? -7.025 7.493 5.634 1.00 58.75 210 PRO A O 1
ATOM 1716 N N . GLU A 1 211 ? -6.862 8.669 7.541 1.00 55.28 211 GLU A N 1
ATOM 1717 C CA . GLU A 1 211 ? -7.227 9.957 6.943 1.00 55.28 211 GLU A CA 1
ATOM 1718 C C . GLU A 1 211 ? -6.085 10.486 6.058 1.00 55.28 211 GLU A C 1
ATOM 1720 O O . GLU A 1 211 ? -5.243 11.280 6.475 1.00 55.28 211 GLU A O 1
ATOM 1725 N N . ILE A 1 212 ? -6.050 10.017 4.811 1.00 52.97 212 ILE A N 1
ATOM 1726 C CA . ILE A 1 212 ? -5.110 10.473 3.788 1.00 52.97 212 ILE A CA 1
ATOM 1727 C C . ILE A 1 212 ? -5.547 11.864 3.313 1.00 52.97 212 ILE A C 1
ATOM 1729 O O . ILE A 1 212 ? -6.570 12.015 2.641 1.00 52.97 212 ILE A O 1
ATOM 1733 N N . ILE A 1 213 ? -4.750 12.888 3.623 1.00 52.75 213 ILE A N 1
ATOM 1734 C CA . ILE A 1 213 ? -4.960 14.249 3.117 1.00 52.75 213 ILE A CA 1
ATOM 1735 C C . ILE A 1 213 ? -4.635 14.269 1.617 1.00 52.75 213 ILE A C 1
ATOM 1737 O O . ILE A 1 213 ? -3.475 14.323 1.220 1.00 52.75 213 ILE A O 1
ATOM 1741 N N . VAL A 1 214 ? -5.657 14.253 0.757 1.00 55.00 214 VAL A N 1
ATOM 1742 C CA . VAL A 1 214 ? -5.469 14.356 -0.700 1.00 55.00 214 VAL A CA 1
ATOM 1743 C C . VAL A 1 214 ? -5.225 15.819 -1.089 1.00 55.00 214 VAL A C 1
ATOM 1745 O O . VAL A 1 214 ? -6.147 16.538 -1.474 1.00 55.00 214 VAL A O 1
ATOM 1748 N N . VAL A 1 215 ? -3.966 16.255 -0.961 1.00 47.41 215 VAL A N 1
ATOM 1749 C CA . VAL A 1 215 ? -3.520 17.658 -1.108 1.00 47.41 215 VAL A CA 1
ATOM 1750 C C . VAL A 1 215 ? -3.941 18.290 -2.443 1.00 47.41 215 VAL A C 1
ATOM 1752 O O . VAL A 1 215 ? -4.407 19.426 -2.465 1.00 47.41 215 VAL A O 1
ATOM 1755 N N . ASP A 1 216 ? -3.846 17.541 -3.545 1.00 58.59 216 ASP A N 1
ATOM 1756 C CA . ASP A 1 216 ? -4.152 18.028 -4.901 1.00 58.59 216 ASP A CA 1
ATOM 1757 C C . ASP A 1 216 ? -5.605 17.789 -5.357 1.00 58.59 216 ASP A C 1
ATOM 1759 O O . ASP A 1 216 ? -5.975 18.115 -6.490 1.00 58.59 216 ASP A O 1
ATOM 1763 N N . GLY A 1 217 ? -6.444 17.225 -4.483 1.00 65.06 217 GLY A N 1
ATOM 1764 C CA . GLY A 1 217 ? -7.775 16.735 -4.835 1.00 65.06 217 GLY A CA 1
ATOM 1765 C C . GLY A 1 217 ? -7.753 15.516 -5.768 1.00 65.06 217 GLY A C 1
ATOM 1766 O O . GLY A 1 217 ? -6.705 15.047 -6.211 1.00 65.06 217 GLY A O 1
ATOM 1767 N N . PHE A 1 218 ? -8.941 14.986 -6.055 1.00 69.06 218 PHE A N 1
ATOM 1768 C CA . PHE A 1 218 ? -9.109 13.806 -6.902 1.00 69.06 218 PHE A CA 1
ATOM 1769 C C . PHE A 1 218 ? -9.370 14.175 -8.373 1.00 69.06 218 PHE A C 1
ATOM 1771 O O . PHE A 1 218 ? -9.990 15.203 -8.678 1.00 69.06 218 PHE A O 1
ATOM 1778 N N . LYS A 1 219 ? -8.932 13.313 -9.291 1.00 65.62 219 LYS A N 1
ATOM 1779 C CA . LYS A 1 219 ? -9.092 13.441 -10.746 1.00 65.62 219 LYS A CA 1
ATOM 1780 C C . LYS A 1 219 ? -10.193 12.533 -11.291 1.00 65.62 219 LYS A C 1
ATOM 1782 O O . LYS A 1 219 ? -10.635 11.592 -10.647 1.00 65.62 219 LYS A O 1
ATOM 1787 N N . VAL A 1 220 ? -10.624 12.818 -12.520 1.00 68.00 220 VAL A N 1
ATOM 1788 C CA . VAL A 1 220 ? -11.458 11.890 -13.300 1.00 68.00 220 VAL A CA 1
ATOM 1789 C C . VAL A 1 220 ? -10.686 10.584 -13.506 1.00 68.00 220 VAL A C 1
ATOM 1791 O O . VAL A 1 220 ? -9.490 10.632 -13.781 1.00 68.00 220 VAL A O 1
ATOM 1794 N N . TRP A 1 221 ? -11.385 9.458 -13.369 1.00 65.19 221 TRP A N 1
ATOM 1795 C CA . TRP A 1 221 ? -10.874 8.081 -13.354 1.00 65.19 221 TRP A CA 1
ATOM 1796 C C . TRP A 1 221 ? -10.106 7.634 -12.099 1.00 65.19 221 TRP A C 1
ATOM 1798 O O .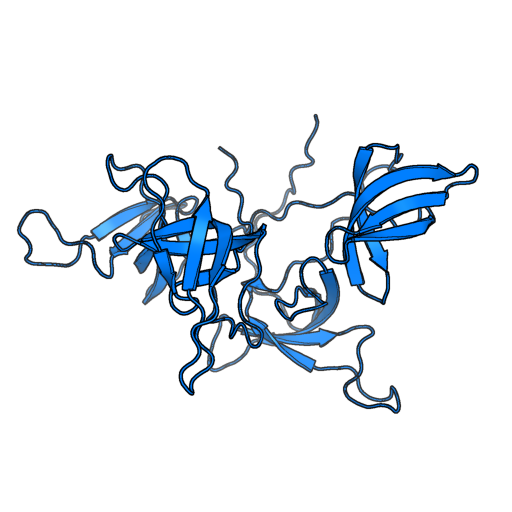 TRP A 1 221 ? -9.762 6.457 -12.011 1.00 65.19 221 TRP A O 1
ATOM 1808 N N . ASP A 1 222 ? -9.929 8.488 -11.082 1.00 66.50 222 ASP A N 1
ATOM 1809 C CA . ASP A 1 222 ? -9.451 8.019 -9.774 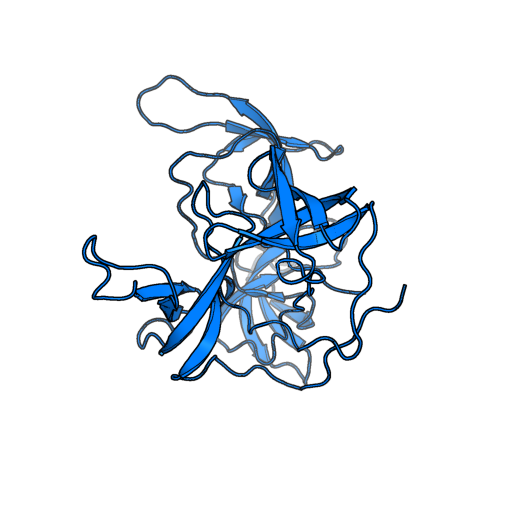1.00 66.50 222 ASP A CA 1
ATOM 1810 C C . ASP A 1 222 ? -10.464 7.032 -9.168 1.00 66.50 222 ASP A C 1
ATOM 1812 O O . ASP A 1 222 ? -11.661 7.331 -9.073 1.00 66.50 222 ASP A O 1
ATOM 1816 N N . ALA A 1 223 ? -9.968 5.878 -8.713 1.00 69.88 223 ALA A N 1
ATOM 1817 C CA . ALA A 1 223 ? -10.721 4.958 -7.869 1.00 69.88 223 ALA A CA 1
ATOM 1818 C C . ALA A 1 223 ? -10.811 5.522 -6.441 1.00 69.88 223 ALA A C 1
ATOM 1820 O O . ALA A 1 223 ? -9.788 5.781 -5.796 1.00 69.88 223 ALA A O 1
ATOM 1821 N N . VAL A 1 224 ? -12.035 5.706 -5.947 1.00 72.88 224 VAL A N 1
ATOM 1822 C CA . VAL A 1 224 ? -12.334 6.304 -4.638 1.00 72.88 224 VAL A CA 1
ATOM 1823 C C . VAL A 1 224 ? -13.339 5.478 -3.839 1.00 72.88 224 VAL A C 1
ATOM 1825 O O . VAL A 1 224 ? -14.290 4.945 -4.400 1.00 72.88 224 VAL A O 1
ATOM 1828 N N . ASP A 1 225 ? -13.140 5.409 -2.526 1.00 74.44 225 ASP A N 1
ATOM 1829 C CA . ASP A 1 225 ? -14.178 4.989 -1.584 1.00 74.44 225 ASP A CA 1
ATOM 1830 C C . ASP A 1 225 ? -15.001 6.235 -1.238 1.00 74.44 225 ASP A C 1
ATOM 1832 O O . ASP A 1 225 ? -14.449 7.235 -0.775 1.00 74.44 225 ASP A O 1
ATOM 1836 N N . ALA A 1 226 ? -16.310 6.208 -1.466 1.00 74.75 226 ALA A N 1
ATOM 1837 C CA . ALA A 1 226 ? -17.183 7.369 -1.335 1.00 74.75 226 ALA A CA 1
ATOM 1838 C C . ALA A 1 226 ? -18.236 7.183 -0.245 1.00 74.75 226 ALA A C 1
ATOM 1840 O O . ALA A 1 226 ? -18.957 6.188 -0.241 1.00 74.75 226 ALA A O 1
ATOM 1841 N N . TYR A 1 227 ? -18.348 8.152 0.661 1.00 73.19 227 TYR A N 1
ATOM 1842 C CA . TYR A 1 227 ? -19.322 8.097 1.744 1.00 73.19 227 TYR A CA 1
ATOM 1843 C C . TYR A 1 227 ? -20.716 8.485 1.250 1.00 73.19 227 TYR A C 1
ATOM 1845 O O . TYR A 1 227 ? -20.949 9.626 0.841 1.00 73.19 227 TYR A O 1
ATOM 1853 N N . TYR A 1 228 ? -21.646 7.535 1.303 1.00 70.38 228 TYR A N 1
ATOM 1854 C CA . TYR A 1 228 ? -23.043 7.722 0.935 1.00 70.38 228 TYR A CA 1
ATOM 1855 C C . TYR A 1 228 ? -23.938 6.746 1.703 1.00 70.38 228 TYR A C 1
ATOM 1857 O O . TYR A 1 228 ? -23.584 5.584 1.877 1.00 70.38 228 TYR A O 1
ATOM 1865 N N . ASN A 1 229 ? -25.106 7.219 2.147 1.00 69.12 229 ASN A N 1
ATOM 1866 C CA . ASN A 1 229 ? -26.057 6.433 2.941 1.00 69.12 229 ASN A CA 1
ATOM 1867 C C . ASN A 1 229 ? -25.379 5.670 4.100 1.00 69.12 229 ASN A C 1
ATOM 1869 O O . ASN A 1 229 ? -25.526 4.462 4.241 1.00 69.12 229 ASN A O 1
ATOM 1873 N N . GLU A 1 230 ? -24.566 6.397 4.872 1.00 74.00 230 GLU A N 1
ATOM 1874 C CA . GLU A 1 230 ? -23.809 5.925 6.046 1.00 74.00 230 GLU A CA 1
ATOM 1875 C C . GLU A 1 230 ? -22.693 4.886 5.811 1.00 74.00 230 GLU A C 1
ATOM 1877 O O . GLU A 1 230 ? -21.932 4.580 6.731 1.00 74.00 230 GLU A O 1
ATOM 1882 N N . GLY A 1 231 ? -22.520 4.410 4.577 1.00 69.31 231 GLY A N 1
ATOM 1883 C CA . GLY A 1 231 ? -21.453 3.488 4.187 1.00 69.31 231 GLY A CA 1
ATOM 1884 C C . GLY A 1 231 ? -20.443 4.092 3.205 1.00 69.31 231 GLY A C 1
ATOM 1885 O O . GLY A 1 231 ? -20.695 5.107 2.555 1.00 69.31 231 GLY A O 1
ATOM 1886 N N . TRP A 1 232 ? -19.281 3.451 3.082 1.00 77.94 232 TRP A N 1
ATOM 1887 C CA . TRP A 1 232 ? -18.280 3.741 2.051 1.00 77.94 232 TRP A CA 1
ATOM 1888 C C . TRP A 1 232 ? -18.438 2.789 0.864 1.00 77.94 232 TRP A C 1
ATOM 1890 O O . TRP A 1 232 ? -18.378 1.572 1.034 1.00 77.94 232 TRP A O 1
ATOM 1900 N N . TRP A 1 233 ? -18.605 3.351 -0.332 1.00 71.38 233 TRP A N 1
ATOM 1901 C CA . TRP A 1 233 ? -18.839 2.632 -1.585 1.00 71.38 233 TRP A CA 1
ATOM 1902 C C . TRP A 1 233 ? -17.632 2.747 -2.513 1.00 71.38 233 TRP A C 1
ATOM 1904 O O . TRP A 1 233 ? -17.151 3.855 -2.754 1.00 71.38 233 TRP A O 1
ATOM 1914 N N . VAL A 1 234 ? -17.173 1.628 -3.077 1.00 72.00 234 VAL A N 1
ATOM 1915 C CA . VAL A 1 234 ? -16.108 1.631 -4.093 1.00 72.00 234 VAL A CA 1
ATOM 1916 C C . VAL A 1 234 ? -16.656 2.241 -5.383 1.00 72.00 234 VAL A C 1
ATOM 1918 O O . VAL A 1 234 ? -17.659 1.773 -5.913 1.00 72.00 234 VAL A O 1
ATOM 1921 N N . GLY A 1 235 ? -15.984 3.254 -5.923 1.00 69.75 235 GLY A N 1
ATOM 1922 C CA . GLY A 1 235 ? -16.400 3.924 -7.149 1.00 69.75 235 GLY A CA 1
ATOM 1923 C C . GLY A 1 235 ? -15.242 4.531 -7.935 1.00 69.75 235 GLY A C 1
ATOM 1924 O O . GLY A 1 235 ? -14.086 4.517 -7.516 1.00 69.75 235 GLY A O 1
ATOM 1925 N N . VAL A 1 236 ? -15.564 5.086 -9.102 1.00 68.06 236 VAL A N 1
ATOM 1926 C CA . VAL A 1 236 ? -14.615 5.789 -9.978 1.00 68.06 236 VAL A CA 1
ATOM 1927 C C . VAL A 1 236 ? -15.163 7.172 -10.306 1.00 68.06 236 VAL A C 1
ATOM 1929 O O . VAL A 1 236 ? -16.351 7.316 -10.606 1.00 68.06 236 VAL A O 1
ATOM 1932 N N . ILE A 1 237 ? -14.320 8.205 -10.262 1.00 70.94 237 ILE A N 1
ATOM 1933 C CA . ILE A 1 237 ? -14.756 9.579 -10.541 1.00 70.94 237 ILE A CA 1
ATOM 1934 C C . ILE A 1 237 ? -15.059 9.767 -12.033 1.00 70.94 237 ILE A C 1
ATOM 1936 O O . ILE A 1 237 ? -14.165 9.793 -12.872 1.00 70.94 237 ILE A O 1
ATOM 1940 N N . ALA A 1 238 ? -16.332 10.003 -12.342 1.00 64.88 238 ALA A N 1
ATOM 1941 C CA . ALA A 1 238 ? -16.867 10.313 -13.666 1.00 64.88 238 ALA A CA 1
ATOM 1942 C C . ALA A 1 238 ? -16.475 11.708 -14.174 1.00 64.88 238 ALA A C 1
ATOM 1944 O O . ALA A 1 238 ? -16.362 11.950 -15.374 1.00 64.88 238 ALA A O 1
ATOM 1945 N N . LYS A 1 239 ? -16.411 12.676 -13.253 1.00 65.81 239 LYS A N 1
ATOM 1946 C CA . LYS A 1 239 ? -16.285 14.106 -13.552 1.00 65.81 239 LYS A CA 1
ATOM 1947 C C . LYS A 1 239 ? -15.896 14.862 -12.290 1.00 65.81 239 LYS A C 1
ATOM 1949 O O . LYS A 1 239 ? -16.535 14.658 -11.261 1.00 65.81 239 LYS A O 1
ATOM 1954 N N . SER A 1 240 ? -14.940 15.781 -12.398 1.00 63.28 240 SER A N 1
ATOM 1955 C CA . SER A 1 240 ? -14.659 16.790 -11.376 1.00 63.28 240 SER A CA 1
ATOM 1956 C C . SER A 1 240 ? -15.211 18.157 -11.797 1.00 63.28 240 SER A C 1
ATOM 1958 O O . SER A 1 240 ? -15.222 18.519 -12.976 1.00 63.28 240 SER A O 1
ATOM 1960 N N . VAL A 1 241 ? -15.705 18.923 -10.825 1.00 61.22 241 VAL A N 1
ATOM 1961 C CA . VAL A 1 241 ? -16.207 20.290 -11.001 1.00 61.22 241 VAL A CA 1
ATOM 1962 C C . VAL A 1 241 ? -15.455 21.199 -10.037 1.00 61.22 241 VAL A C 1
ATOM 1964 O O . VAL A 1 241 ? -15.554 21.047 -8.817 1.00 61.22 241 VAL A O 1
ATOM 1967 N N . LYS A 1 242 ? -14.695 22.151 -10.590 1.00 55.12 242 LYS A N 1
ATOM 1968 C CA . LYS A 1 242 ? -14.091 23.240 -9.816 1.00 55.12 242 LYS A CA 1
ATOM 1969 C C . LYS A 1 242 ? -15.179 24.254 -9.476 1.00 55.12 242 LYS A C 1
ATOM 1971 O O . LYS A 1 242 ? -15.897 24.693 -10.370 1.00 55.12 242 LYS A O 1
ATOM 1976 N N . HIS A 1 243 ? -15.293 24.613 -8.202 1.00 47.97 243 HIS A N 1
ATOM 1977 C CA . HIS A 1 243 ? -16.141 25.714 -7.763 1.00 47.97 243 HIS A CA 1
ATOM 1978 C C . HIS A 1 243 ? -15.256 26.923 -7.462 1.00 47.97 243 HIS A C 1
ATOM 1980 O O . HIS A 1 243 ? -14.473 26.901 -6.511 1.00 47.97 243 HIS A O 1
ATOM 1986 N N . ASP A 1 244 ? -15.385 27.980 -8.260 1.00 41.00 244 ASP A N 1
ATOM 1987 C CA . ASP A 1 244 ? -14.700 29.243 -7.999 1.00 41.00 244 ASP A CA 1
ATOM 1988 C C . ASP A 1 244 ? -15.433 29.991 -6.882 1.00 41.00 244 ASP A C 1
ATOM 1990 O O . ASP A 1 244 ? -16.445 30.642 -7.123 1.00 41.00 244 ASP A O 1
ATOM 1994 N N . ASN A 1 245 ? -14.952 29.838 -5.643 1.00 36.97 245 ASN A N 1
ATOM 1995 C CA . ASN A 1 245 ? -15.219 30.735 -4.510 1.00 36.97 245 ASN A CA 1
ATOM 1996 C C . ASN A 1 245 ? -14.270 30.425 -3.336 1.00 36.97 245 ASN A C 1
ATOM 1998 O O . ASN A 1 245 ? -14.621 29.679 -2.426 1.00 36.97 245 ASN A O 1
ATOM 2002 N N . LEU A 1 246 ? -13.061 31.002 -3.375 1.00 38.56 246 LEU A N 1
ATOM 2003 C CA . LEU A 1 246 ? -12.149 31.272 -2.240 1.00 38.56 246 LEU A CA 1
ATOM 2004 C C . LEU A 1 246 ? -12.009 30.213 -1.115 1.00 38.56 246 LEU A C 1
ATOM 2006 O O . LEU A 1 246 ? -11.666 30.544 0.012 1.00 38.56 246 LEU A O 1
ATOM 2010 N N . THR A 1 247 ? -12.175 28.930 -1.431 1.00 37.53 247 THR A N 1
ATOM 2011 C CA . THR A 1 247 ? -11.560 27.773 -0.760 1.00 37.53 247 THR A CA 1
ATOM 2012 C C . THR A 1 247 ? -11.479 26.649 -1.794 1.00 37.53 247 THR A C 1
ATOM 2014 O O . THR A 1 247 ? -12.459 26.379 -2.485 1.00 37.53 247 THR A O 1
ATOM 2017 N N . HIS A 1 248 ? -10.324 25.993 -1.945 1.00 35.84 248 HIS A N 1
ATOM 2018 C CA . HIS A 1 248 ? -10.142 24.932 -2.947 1.00 35.84 248 HIS A CA 1
ATOM 2019 C C . HIS A 1 248 ? -10.947 23.671 -2.577 1.00 35.84 248 HIS A C 1
ATOM 2021 O O . HIS A 1 248 ? -10.436 22.770 -1.917 1.00 35.84 248 HIS A O 1
ATOM 2027 N N . ARG A 1 249 ? -12.223 23.603 -2.978 1.00 46.28 249 ARG A N 1
ATOM 2028 C CA . ARG A 1 249 ? -13.110 22.452 -2.737 1.00 46.28 249 ARG A CA 1
ATOM 2029 C C . ARG A 1 249 ? -13.893 22.099 -4.002 1.00 46.28 249 ARG A C 1
ATOM 2031 O O . ARG A 1 249 ? -14.818 22.804 -4.395 1.00 46.28 249 ARG A O 1
ATOM 2038 N N . GLY A 1 250 ? -13.499 21.001 -4.645 1.00 46.72 250 GLY A N 1
ATOM 2039 C CA . GLY A 1 250 ? -14.199 20.436 -5.799 1.00 46.72 250 GLY A CA 1
ATOM 2040 C C . GLY A 1 250 ? -15.354 19.511 -5.404 1.00 46.72 250 GLY A C 1
ATOM 2041 O O . GLY A 1 250 ? -15.372 18.936 -4.310 1.00 46.72 250 GLY A O 1
ATOM 2042 N N . LYS A 1 251 ? -16.302 19.346 -6.330 1.00 44.12 251 LYS A N 1
ATOM 2043 C CA . LYS A 1 251 ? -17.291 18.258 -6.320 1.00 44.12 251 LYS A CA 1
ATOM 2044 C C . LYS A 1 251 ? -16.935 17.224 -7.385 1.00 44.12 251 LYS A C 1
ATOM 2046 O O . LYS A 1 251 ? -16.452 17.597 -8.456 1.00 44.12 251 LYS A O 1
ATOM 2051 N N . SER A 1 252 ? -17.252 15.964 -7.118 1.00 49.16 252 SER A N 1
ATOM 2052 C CA . SER A 1 252 ? -17.040 14.836 -8.020 1.00 49.16 252 SER A CA 1
ATOM 2053 C C . SER A 1 252 ? -18.308 13.986 -8.131 1.00 49.16 252 SER A C 1
ATOM 2055 O O . SER A 1 252 ? -19.034 13.805 -7.157 1.00 49.16 252 SER A O 1
ATOM 2057 N N . ARG A 1 253 ? -18.589 13.456 -9.323 1.00 47.78 253 ARG A N 1
ATOM 2058 C CA . ARG A 1 253 ? -19.665 12.469 -9.540 1.00 47.78 253 ARG A CA 1
ATOM 2059 C C . ARG A 1 253 ? -19.048 11.104 -9.812 1.00 47.78 253 ARG A C 1
ATOM 2061 O O . ARG A 1 253 ? -18.003 11.055 -10.454 1.00 47.78 253 ARG A O 1
ATOM 2068 N N . ILE A 1 254 ? -19.682 10.028 -9.359 1.00 51.53 254 ILE A N 1
ATOM 2069 C CA . ILE A 1 254 ? -19.178 8.651 -9.490 1.00 51.53 254 ILE A CA 1
ATOM 2070 C C . ILE A 1 254 ? -19.893 7.908 -10.631 1.00 51.53 254 ILE A C 1
ATOM 2072 O O . ILE A 1 254 ? -20.995 8.294 -11.023 1.00 51.53 254 ILE A O 1
ATOM 2076 N N . LEU A 1 255 ? -19.240 6.892 -11.203 1.00 45.62 255 LEU A N 1
ATOM 2077 C CA . LEU A 1 255 ? -19.843 5.926 -12.126 1.00 45.62 255 LEU A CA 1
ATOM 2078 C C . LEU A 1 255 ? -20.200 4.625 -11.392 1.00 45.62 255 LEU A C 1
ATOM 2080 O O . LEU A 1 255 ? -19.377 3.719 -11.315 1.00 45.62 255 LEU A O 1
ATOM 2084 N N . ASP A 1 256 ? -21.433 4.541 -10.902 1.00 44.09 256 ASP A N 1
ATOM 2085 C CA . ASP A 1 256 ? -22.157 3.274 -10.765 1.00 44.09 256 ASP A CA 1
ATOM 2086 C C . ASP A 1 256 ? -23.599 3.508 -11.253 1.00 44.09 256 ASP A C 1
ATOM 2088 O O . ASP A 1 256 ? -24.160 4.594 -11.059 1.00 44.09 256 ASP A O 1
ATOM 2092 N N . GLU A 1 257 ? -24.169 2.558 -11.994 1.00 36.28 257 GLU A N 1
ATOM 2093 C CA . GLU A 1 257 ? -25.309 2.819 -12.891 1.00 36.28 257 GLU A CA 1
ATOM 2094 C C . GLU A 1 257 ? -26.678 2.895 -12.191 1.00 36.28 257 GLU A C 1
ATOM 2096 O O . GLU A 1 257 ? -27.672 3.268 -12.817 1.00 36.28 257 GLU A O 1
ATOM 2101 N N . SER A 1 258 ? -26.735 2.674 -10.875 1.00 41.16 258 SER A N 1
ATOM 2102 C CA . SER A 1 258 ? -27.899 2.990 -10.039 1.00 41.16 258 SER A CA 1
ATOM 2103 C C . SER A 1 258 ? -27.695 4.283 -9.239 1.00 41.16 258 SER A C 1
ATOM 2105 O O . SER A 1 258 ? -27.295 4.260 -8.078 1.00 41.16 258 SER A O 1
ATOM 2107 N N . ALA A 1 259 ? -28.024 5.423 -9.857 1.00 46.50 259 ALA A N 1
ATOM 2108 C CA . ALA A 1 259 ? -28.186 6.727 -9.195 1.00 46.50 259 ALA A CA 1
ATOM 2109 C C . ALA A 1 259 ? -26.987 7.226 -8.346 1.00 46.50 259 ALA A C 1
ATOM 2111 O O . ALA A 1 259 ? -27.184 7.808 -7.278 1.00 46.50 259 ALA A O 1
ATOM 2112 N N . ALA A 1 260 ? -25.752 7.055 -8.836 1.00 50.03 260 ALA A N 1
ATOM 2113 C CA . ALA A 1 260 ? -24.543 7.484 -8.128 1.00 50.03 260 ALA A CA 1
ATOM 2114 C C . ALA A 1 260 ? -24.578 8.967 -7.656 1.00 50.03 260 ALA A C 1
ATOM 2116 O O . ALA A 1 260 ? -24.875 9.869 -8.454 1.00 50.03 260 ALA A O 1
ATOM 2117 N N . PRO A 1 261 ? -24.235 9.248 -6.382 1.00 56.72 261 PRO A N 1
ATOM 2118 C CA . PRO A 1 261 ? -24.371 10.572 -5.774 1.00 56.72 261 PRO A CA 1
ATOM 2119 C C . PRO A 1 261 ? -23.321 11.591 -6.254 1.00 56.72 261 PRO A C 1
ATOM 2121 O O . PRO A 1 261 ? -22.232 11.250 -6.725 1.00 56.72 261 PRO A O 1
ATOM 2124 N N . GLU A 1 262 ? -23.620 12.882 -6.061 1.00 58.72 262 GLU A N 1
ATOM 2125 C CA . GLU A 1 262 ? -22.589 13.927 -6.031 1.00 58.72 262 GLU A CA 1
ATOM 2126 C C . GLU A 1 262 ? -21.839 13.873 -4.692 1.00 58.72 262 GLU A C 1
ATOM 2128 O O . GLU A 1 262 ? -22.375 14.279 -3.661 1.00 58.72 262 GLU A O 1
ATOM 2133 N N . ALA A 1 263 ? -20.581 13.437 -4.709 1.00 57.84 263 ALA A N 1
ATOM 2134 C CA . ALA A 1 263 ? -19.702 13.466 -3.545 1.00 57.84 263 ALA A CA 1
ATOM 2135 C C . ALA A 1 263 ? -18.787 14.702 -3.597 1.00 57.84 263 ALA A C 1
ATOM 2137 O O . ALA A 1 263 ? -18.192 15.025 -4.627 1.00 57.84 263 ALA A O 1
ATOM 2138 N N . SER A 1 264 ? -18.629 15.419 -2.484 1.00 58.66 264 SER A N 1
ATOM 2139 C CA . SER A 1 264 ? -17.528 16.386 -2.368 1.00 58.66 264 SER A CA 1
ATOM 2140 C C . SER A 1 264 ? -16.225 15.649 -2.059 1.00 58.66 264 SER A C 1
ATOM 2142 O O . SER A 1 264 ? -16.259 14.584 -1.449 1.00 58.66 264 SER A O 1
ATOM 2144 N N . CYS A 1 265 ? -15.066 16.225 -2.395 1.00 56.19 265 CYS A N 1
ATOM 2145 C CA . CYS A 1 265 ? -13.767 15.598 -2.093 1.00 56.19 265 CYS A CA 1
ATOM 2146 C C . CYS A 1 265 ? -13.519 15.327 -0.591 1.00 56.19 265 CYS A C 1
ATOM 2148 O O . CYS A 1 265 ? -12.581 14.616 -0.263 1.00 56.19 265 CYS A O 1
ATOM 2150 N N . LEU A 1 266 ? -14.337 15.883 0.314 1.00 56.44 266 LEU A N 1
ATOM 2151 C CA . LEU A 1 266 ? -14.295 15.612 1.760 1.00 56.44 266 LEU A CA 1
ATOM 2152 C C . LEU A 1 266 ? -14.992 14.295 2.154 1.00 56.44 266 LEU A C 1
ATOM 2154 O O . LEU A 1 266 ? -14.786 13.807 3.256 1.00 56.44 266 LEU A O 1
ATOM 2158 N N . HIS A 1 267 ? -15.810 13.734 1.262 1.00 68.19 267 HIS A N 1
ATOM 2159 C CA . HIS A 1 267 ? -16.516 12.460 1.430 1.00 68.19 267 HIS A CA 1
ATOM 2160 C C . HIS A 1 267 ? -15.917 11.365 0.535 1.00 68.19 267 HIS A C 1
ATOM 2162 O O . HIS A 1 267 ? -16.585 10.382 0.228 1.00 68.19 267 HIS A O 1
ATOM 2168 N N . LEU A 1 268 ? -14.670 11.551 0.089 1.00 66.56 268 LEU A N 1
ATOM 2169 C CA . LEU A 1 268 ? -13.920 10.603 -0.726 1.00 66.56 268 LEU A CA 1
ATOM 2170 C C . LEU A 1 268 ? -12.635 10.195 0.003 1.00 66.56 268 LEU A C 1
ATOM 2172 O O . LEU A 1 268 ? -11.895 11.042 0.499 1.00 66.56 268 LEU A O 1
ATOM 2176 N N . LYS A 1 269 ? -12.357 8.896 0.010 1.00 70.81 269 LYS A N 1
ATOM 2177 C CA . LYS A 1 269 ? -11.096 8.261 0.405 1.00 70.81 269 LYS A CA 1
ATOM 2178 C C . LYS A 1 269 ? -10.461 7.615 -0.829 1.00 70.81 269 LYS A C 1
ATOM 2180 O O . LYS A 1 269 ? -11.128 7.379 -1.834 1.00 70.81 269 LYS A O 1
ATOM 2185 N N . VAL A 1 270 ? -9.171 7.303 -0.765 1.00 59.50 270 VAL A N 1
ATOM 2186 C CA . VAL A 1 270 ? -8.527 6.435 -1.768 1.00 59.50 270 VAL A CA 1
ATOM 2187 C C . VAL A 1 270 ? -9.033 5.003 -1.566 1.00 59.50 270 VAL A C 1
ATOM 2189 O O . VAL A 1 270 ? -9.084 4.553 -0.422 1.00 59.50 270 VAL A O 1
ATOM 2192 N N . VAL A 1 271 ? -9.378 4.279 -2.641 1.00 60.47 271 VAL A N 1
ATOM 2193 C CA . VAL A 1 271 ? -9.660 2.834 -2.528 1.00 60.47 271 VAL A CA 1
ATOM 2194 C C . VAL A 1 271 ? -8.375 2.124 -2.128 1.00 60.47 271 VAL A C 1
ATOM 2196 O O . VAL A 1 271 ? -7.467 1.945 -2.942 1.00 60.47 271 VAL A O 1
ATOM 2199 N N . LEU A 1 272 ? -8.317 1.664 -0.885 1.00 55.19 272 LEU A N 1
ATOM 2200 C CA . LEU A 1 272 ? -7.349 0.654 -0.491 1.00 55.19 272 LEU A CA 1
ATOM 2201 C C . LEU A 1 272 ? -7.858 -0.683 -1.048 1.00 55.19 272 LEU A C 1
ATOM 2203 O O . LEU A 1 272 ? -8.893 -1.187 -0.610 1.00 55.19 272 LEU A O 1
ATOM 2207 N N . LYS A 1 273 ? -7.177 -1.215 -2.078 1.00 46.03 273 LYS A N 1
ATOM 2208 C CA . LYS A 1 273 ? -7.557 -2.448 -2.797 1.00 46.03 273 LYS A CA 1
ATOM 2209 C C . LYS A 1 273 ? -7.406 -3.688 -1.890 1.00 46.03 273 LYS A C 1
ATOM 2211 O O . LYS A 1 273 ? -6.492 -4.487 -2.075 1.00 46.03 273 LYS A O 1
ATOM 2216 N N . TRP A 1 274 ? -8.327 -3.893 -0.953 1.00 43.34 274 TRP A N 1
ATOM 2217 C CA . TRP A 1 274 ? -8.476 -5.152 -0.221 1.00 43.34 274 TRP A CA 1
ATOM 2218 C C . TRP A 1 274 ? -9.466 -6.046 -0.973 1.00 43.34 274 TRP A C 1
ATOM 2220 O O . TRP A 1 274 ? -10.661 -5.755 -1.002 1.00 43.34 274 TRP A O 1
ATOM 2230 N N . LYS A 1 275 ? -8.994 -7.129 -1.601 1.00 29.06 275 LYS A N 1
ATOM 2231 C CA . LYS A 1 275 ? -9.892 -8.157 -2.146 1.00 29.06 275 LYS A CA 1
ATOM 2232 C C . LYS A 1 275 ? -10.077 -9.278 -1.134 1.00 29.06 275 LYS A C 1
ATOM 2234 O O . LYS A 1 275 ? -9.135 -10.005 -0.837 1.00 29.06 275 LYS A O 1
ATOM 2239 N N . THR A 1 276 ? -11.310 -9.456 -0.678 1.00 26.12 276 THR A N 1
ATOM 2240 C CA . THR A 1 276 ? -11.788 -10.741 -0.173 1.00 26.12 276 THR A CA 1
ATOM 2241 C C . THR A 1 276 ? -11.848 -11.744 -1.325 1.00 26.12 276 THR A C 1
ATOM 2243 O O . THR A 1 276 ? -12.367 -11.447 -2.403 1.00 26.12 276 THR A O 1
ATOM 2246 N N . VAL A 1 277 ? -11.306 -12.941 -1.102 1.00 26.75 277 VAL A N 1
ATOM 2247 C CA . VAL A 1 277 ? -11.536 -14.099 -1.971 1.00 26.75 277 VAL A CA 1
ATOM 2248 C C . VAL A 1 277 ? -12.680 -14.900 -1.353 1.00 26.75 277 VAL A C 1
ATOM 2250 O O . VAL A 1 277 ? -12.553 -15.360 -0.218 1.00 26.75 277 VAL A O 1
ATOM 2253 N N . ASN A 1 278 ? -13.786 -15.023 -2.092 1.00 28.02 278 ASN A N 1
ATOM 2254 C CA . ASN A 1 278 ? -14.921 -15.889 -1.747 1.00 28.02 278 ASN A CA 1
ATOM 2255 C C . ASN A 1 278 ? -14.572 -17.376 -1.934 1.00 28.02 278 ASN A C 1
ATOM 2257 O O . ASN A 1 278 ? -13.841 -17.681 -2.906 1.00 28.02 278 ASN A O 1
#

Radius of gyration: 20.88 Å; chains: 1; bounding box: 61×53×50 Å